Protein AF-A0A831TVW1-F1 (afdb_monomer)

Radius of gyration: 26.4 Å; Cα contacts (8 Å, |Δi|>4): 626; chains: 1; bounding box: 58×53×82 Å

pLDDT: mean 86.9, std 10.75, range [42.53, 97.38]

Nearest PDB structures (foldseek):
  5wuf-assembly1_A  TM=9.204E-01  e=1.428E-10  Colwellia psychrerythraea 34H
  5h36-assembly1_E  TM=9.237E-01  e=3.921E-10  Cereibacter sphaeroides 2.4.1
  5wue-assembly1_A  TM=9.080E-01  e=5.761E-10  Sulfolobus acidocaldarius
  5wtr-assembly1_B  TM=9.197E-01  e=1.827E-09  Saccharolobus solfataricus P2

Mean predicted aligned error: 14.08 Å

Secondary structure (DSSP, 8-state):
-TT-SEEEE--SS--TT-HHHHHHHHTT-EEEE-TT--HHHHHSSGGGS-HHHHHHHHHHHHHHHHH-SEEEEEETTTEEEEEE-TTPPPEEE-S---STT-EEESS--EEE-PPPTT--EEE---S--S-HHHHHHHHHHHHHHHHHHHHHHTTT--HHHHHHHHHHHHHHHHHHHHHHTT---HHHH-HHHHHHHHHHHHHHHHHHHTTPPPPHHHHHHHHHHHHHHHHHHHHHHHHHTT--HHHHHHHHHHHHHHHHHHHHHHTTS--GGGT-THHHHHHHHHHHHHHHHHTT-HHHHHHHHHHHHHHHHHHHHHTT--PPPPPPTT-PPPP-

Solvent-accessible surface area (backbone atoms only — not comparable to full-atom values): 17006 Å² total; per-residue (Å²): 102,55,89,37,71,66,45,79,41,78,30,86,60,87,59,87,85,34,72,62,47,55,53,9,25,76,62,39,11,18,34,36,38,22,59,64,63,48,76,60,49,77,77,47,66,58,67,74,55,63,38,82,80,47,28,64,57,12,46,53,47,8,52,52,50,35,73,31,55,62,49,78,50,74,48,97,72,60,22,42,34,36,31,29,23,69,94,35,67,31,44,48,21,34,44,57,55,87,48,70,41,30,59,24,32,48,60,40,74,37,53,50,63,69,60,48,84,92,42,70,46,77,39,78,44,75,86,73,71,97,44,74,60,69,56,33,50,49,53,20,14,25,24,28,1,34,51,18,22,54,54,25,55,77,66,70,49,52,75,66,52,20,39,52,32,0,31,48,16,27,43,36,6,54,40,54,44,22,55,74,69,78,39,80,31,57,60,79,75,33,69,63,54,43,48,32,11,46,50,21,10,52,52,34,51,58,49,51,73,71,74,52,79,80,56,66,67,59,51,52,49,25,51,44,52,19,26,14,34,29,3,29,51,21,10,50,53,24,45,78,69,73,40,56,69,65,39,9,24,52,31,0,27,45,19,31,42,34,7,54,38,54,36,22,52,78,59,77,40,84,36,58,66,82,78,42,52,37,54,46,49,13,14,25,52,6,2,42,44,21,56,76,32,36,90,79,33,62,63,58,7,46,54,47,4,28,49,45,11,36,48,44,37,49,48,28,67,75,68,68,58,72,74,91,72,83,80,64,92,85,72,72,84,82,80,130

Foldseek 3Di:
DLVAQEEEAAECDDPQPPPVLQNNLVSQHEYEYNHPDDPDNVVDDLQPDPLVVLQVVQVVVQVVLQPDQKDFDDDPLQDTKIFGQPPKGKDFARLDGDTGSHYHYPPDGHIDIDTDPPRIDGDDNCLDDDDVLVVLLLLLLLLQLLLQLLLCVVVVDDLVNLLVSQLLLSQQLQCVLQVVLVHDRPVVVDVVSSCSSNVSSVVNVVVVVVVDRDDPVSNLVSLLSSLLSQLLVQLVSCVVSVHALVSLLVRQLSSSQRSQCVSQVVSVHDGPVVWLVLSSVLSNQLSNQLRVCVVVGNVVSSVRSSCSSNVSSVCCVVVVDGDDDDDDPPDDDDDD

Structure (mmCIF, N/CA/C/O backbone):
data_AF-A0A831TVW1-F1
#
_entry.id   AF-A0A831TVW1-F1
#
loop_
_atom_site.group_PDB
_atom_site.id
_atom_site.type_symbol
_atom_site.label_atom_id
_atom_site.label_alt_id
_atom_site.label_comp_id
_atom_site.label_asym_id
_atom_site.label_entity_id
_atom_site.label_seq_id
_atom_site.pdbx_PDB_ins_code
_atom_site.Cartn_x
_atom_site.Cartn_y
_atom_site.Cartn_z
_atom_site.occupancy
_atom_site.B_iso_or_equiv
_atom_site.auth_seq_id
_atom_site.auth_comp_id
_atom_site.auth_asym_id
_atom_site.auth_atom_id
_atom_site.pdbx_PDB_model_num
ATOM 1 N N . MET A 1 1 ? -4.427 -12.485 -31.010 1.00 79.19 1 MET A N 1
ATOM 2 C CA . MET A 1 1 ? -3.044 -11.999 -31.212 1.00 79.19 1 MET A CA 1
ATOM 3 C C . MET A 1 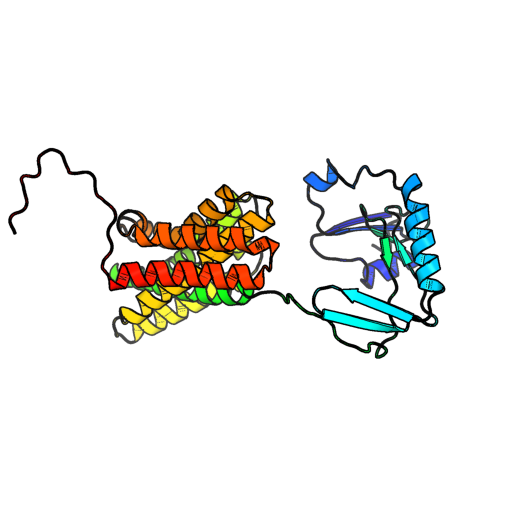1 ? -2.454 -12.525 -32.514 1.00 79.19 1 MET A C 1
ATOM 5 O O . MET A 1 1 ? -2.139 -11.706 -33.352 1.00 79.19 1 MET A O 1
ATOM 9 N N . ALA A 1 2 ? -2.370 -13.840 -32.750 1.00 80.50 2 ALA A N 1
ATOM 10 C CA . ALA A 1 2 ? -1.721 -14.377 -33.961 1.00 80.50 2 ALA A CA 1
ATOM 11 C C . ALA A 1 2 ? -2.398 -14.047 -35.311 1.00 80.50 2 ALA A C 1
ATOM 13 O O . ALA A 1 2 ? -1.784 -14.231 -36.348 1.00 80.50 2 ALA A O 1
ATOM 14 N N . ALA A 1 3 ? -3.639 -13.551 -35.302 1.00 87.44 3 ALA A N 1
ATOM 15 C CA . ALA A 1 3 ? -4.351 -13.102 -36.502 1.00 87.44 3 ALA A CA 1
ATOM 16 C C . ALA A 1 3 ? -4.175 -11.596 -36.801 1.00 87.44 3 ALA A C 1
ATOM 18 O O . ALA A 1 3 ? -4.881 -11.063 -37.648 1.00 87.44 3 ALA A O 1
ATOM 19 N N . SER A 1 4 ? -3.322 -10.886 -36.055 1.00 92.06 4 SER A N 1
ATOM 20 C CA . SER A 1 4 ? -3.171 -9.427 -36.137 1.00 92.06 4 SER A CA 1
ATOM 21 C C . SER A 1 4 ? -1.816 -9.043 -36.734 1.00 92.06 4 SER A C 1
ATOM 23 O O . SER A 1 4 ? -0.803 -9.595 -36.321 1.00 92.06 4 SER A O 1
ATOM 25 N N . ASP A 1 5 ? -1.775 -8.041 -37.616 1.00 93.31 5 ASP A N 1
ATOM 26 C CA . ASP A 1 5 ? -0.518 -7.529 -38.198 1.00 93.31 5 ASP A CA 1
ATOM 27 C C . ASP A 1 5 ? 0.271 -6.621 -37.238 1.00 93.31 5 ASP A C 1
ATOM 29 O O . ASP A 1 5 ? 1.501 -6.517 -37.303 1.00 93.31 5 ASP A O 1
ATOM 33 N N . VAL A 1 6 ? -0.451 -5.920 -36.358 1.00 95.62 6 VAL A N 1
ATOM 34 C CA . VAL A 1 6 ? 0.086 -5.021 -35.329 1.00 95.62 6 VAL A CA 1
ATOM 35 C C . VAL A 1 6 ? -0.718 -5.197 -34.052 1.00 95.62 6 VAL A C 1
ATOM 37 O O . VAL A 1 6 ? -1.947 -5.258 -34.073 1.00 95.62 6 VAL A O 1
ATOM 40 N N . ILE A 1 7 ? -0.015 -5.257 -32.929 1.00 95.44 7 ILE A N 1
ATOM 41 C CA . ILE A 1 7 ? -0.581 -5.395 -31.597 1.00 95.44 7 ILE A CA 1
ATOM 42 C C . ILE A 1 7 ? -0.009 -4.276 -30.734 1.00 95.44 7 ILE A C 1
ATOM 44 O O . ILE A 1 7 ? 1.194 -4.235 -30.482 1.00 95.44 7 ILE A O 1
ATOM 48 N N . LEU A 1 8 ? -0.887 -3.397 -30.260 1.00 93.56 8 LEU A N 1
ATOM 49 C CA . LEU A 1 8 ? -0.584 -2.405 -29.232 1.00 93.56 8 LEU A CA 1
ATOM 50 C C . LEU A 1 8 ? -1.153 -2.913 -27.907 1.00 93.56 8 LEU A C 1
ATOM 52 O O . LEU A 1 8 ? -2.335 -3.258 -27.846 1.00 93.56 8 LEU A O 1
ATOM 56 N N . ALA A 1 9 ? -0.330 -2.987 -26.862 1.00 92.25 9 ALA A N 1
ATOM 57 C CA . ALA A 1 9 ? -0.716 -3.582 -25.583 1.00 92.25 9 ALA A CA 1
ATOM 58 C C . ALA A 1 9 ? -0.624 -2.582 -24.415 1.00 92.25 9 ALA A C 1
ATOM 60 O O . ALA A 1 9 ? 0.315 -2.668 -23.619 1.00 92.25 9 ALA A O 1
ATOM 61 N N . PRO A 1 10 ? -1.586 -1.643 -24.289 1.00 89.12 10 PRO A N 1
ATOM 62 C CA . PRO A 1 10 ? -1.730 -0.788 -23.113 1.00 89.12 10 PRO A CA 1
ATOM 63 C C . PRO A 1 10 ? -2.343 -1.589 -21.963 1.00 89.12 10 PRO A C 1
ATOM 65 O O . PRO A 1 10 ? -3.557 -1.601 -21.758 1.00 89.12 10 PRO A O 1
ATOM 68 N N . THR A 1 11 ? -1.505 -2.332 -21.247 1.00 84.94 11 THR A N 1
ATOM 69 C CA . THR A 1 11 ? -1.934 -3.262 -20.197 1.00 84.94 11 THR A CA 1
ATOM 70 C C . THR A 1 11 ? -1.380 -2.869 -18.836 1.00 84.94 11 THR A C 1
ATOM 72 O O . THR A 1 11 ? -0.310 -2.282 -18.728 1.00 84.94 11 THR A O 1
ATOM 75 N N . SER A 1 12 ? -2.089 -3.220 -17.763 1.00 73.12 12 SER A N 1
ATOM 76 C CA . SER A 1 12 ? -1.597 -3.019 -16.392 1.00 73.12 12 SER A CA 1
ATOM 77 C C . SER A 1 12 ? -0.462 -3.982 -16.015 1.00 73.12 12 SER A C 1
ATOM 79 O O . SER A 1 12 ? 0.351 -3.655 -15.158 1.00 73.12 12 SER A O 1
ATOM 81 N N . GLY A 1 13 ? -0.391 -5.154 -16.656 1.00 72.62 13 GLY A N 1
ATOM 82 C CA . GLY A 1 13 ? 0.666 -6.154 -16.475 1.00 72.62 13 GLY A CA 1
ATOM 83 C C . GLY A 1 13 ? 1.459 -6.414 -17.757 1.00 72.62 13 GLY A C 1
ATOM 84 O O . GLY A 1 13 ? 0.970 -6.161 -18.860 1.00 72.62 13 GLY A O 1
ATOM 85 N N . ALA A 1 14 ? 2.681 -6.930 -17.616 1.00 80.00 14 ALA A N 1
ATOM 86 C CA . ALA A 1 14 ? 3.577 -7.176 -18.742 1.00 80.00 14 ALA A CA 1
ATOM 87 C C . ALA A 1 14 ? 3.148 -8.407 -19.558 1.00 80.00 14 ALA A C 1
ATOM 89 O O . ALA A 1 14 ? 3.031 -9.511 -19.030 1.00 80.00 14 ALA A O 1
ATOM 90 N N . LEU A 1 15 ? 2.973 -8.229 -20.871 1.00 87.00 15 LEU A N 1
ATOM 91 C CA . LEU A 1 15 ? 2.702 -9.323 -21.820 1.00 87.00 15 LEU A CA 1
ATOM 92 C C . LEU A 1 15 ? 3.921 -9.713 -22.673 1.00 87.00 15 LEU A C 1
ATOM 94 O O . LEU A 1 15 ? 3.849 -10.661 -23.457 1.00 87.00 15 LEU A O 1
ATOM 98 N N . TYR A 1 16 ? 5.037 -8.999 -22.511 1.00 84.75 16 TYR A N 1
ATOM 99 C CA . TYR A 1 16 ? 6.199 -8.999 -23.408 1.00 84.75 16 TYR A CA 1
ATOM 100 C C . TYR A 1 16 ? 6.838 -10.382 -23.645 1.00 84.75 16 TYR A C 1
ATOM 102 O O . TYR A 1 16 ? 7.329 -10.666 -24.739 1.00 84.75 16 TYR A O 1
ATOM 110 N N . HIS A 1 17 ? 6.790 -11.257 -22.636 1.00 87.12 17 HIS A N 1
ATOM 111 C CA . HIS A 1 17 ? 7.387 -12.599 -22.659 1.00 87.12 17 HIS A CA 1
ATOM 112 C C . HIS A 1 17 ? 6.351 -13.731 -22.682 1.00 87.12 17 HIS A C 1
ATOM 114 O O . HIS A 1 17 ? 6.669 -14.874 -22.370 1.00 87.12 17 HIS A O 1
ATOM 120 N N . THR A 1 18 ? 5.091 -13.431 -23.001 1.00 91.12 18 THR A N 1
ATOM 121 C CA . THR A 1 18 ? 4.038 -14.454 -23.001 1.00 91.12 18 THR A CA 1
ATOM 122 C C . THR A 1 18 ? 4.091 -15.333 -24.250 1.00 91.12 18 THR A C 1
ATOM 124 O O . THR A 1 18 ? 4.365 -14.866 -25.356 1.00 91.12 18 THR A O 1
ATOM 127 N N . GLU A 1 19 ? 3.688 -16.597 -24.102 1.00 92.94 19 GLU A N 1
ATOM 128 C CA . GLU A 1 19 ? 3.521 -17.539 -25.221 1.00 92.94 19 GLU A CA 1
ATOM 129 C C . GLU A 1 19 ? 2.530 -17.049 -26.290 1.00 92.94 19 GLU A C 1
ATOM 131 O O . GLU A 1 19 ? 2.592 -17.436 -27.458 1.00 92.94 19 GLU A O 1
ATOM 136 N N . ALA A 1 20 ? 1.581 -16.191 -25.913 1.00 92.81 20 ALA A N 1
ATOM 137 C CA . ALA A 1 20 ? 0.662 -15.571 -26.861 1.00 92.81 20 ALA A CA 1
ATOM 138 C C . ALA A 1 20 ? 1.378 -14.570 -27.783 1.00 92.81 20 ALA A C 1
ATOM 140 O O . ALA A 1 20 ? 1.123 -14.571 -28.990 1.00 92.81 20 ALA A O 1
ATOM 141 N N . VAL A 1 21 ? 2.290 -13.761 -27.232 1.00 92.69 21 VAL A N 1
ATOM 142 C CA . VAL A 1 21 ? 3.124 -12.834 -28.008 1.00 92.69 21 VAL A CA 1
ATOM 143 C C . VAL A 1 21 ? 4.117 -13.610 -28.862 1.00 92.69 21 VAL A C 1
ATOM 145 O O . VAL A 1 21 ? 4.183 -13.352 -30.058 1.00 92.69 21 VAL A O 1
ATOM 148 N N . HIS A 1 22 ? 4.808 -14.615 -28.312 1.00 92.75 22 HIS A N 1
ATOM 149 C CA . HIS A 1 22 ? 5.744 -15.442 -29.089 1.00 92.75 22 HIS A CA 1
ATOM 150 C C . HIS A 1 22 ? 5.084 -16.058 -30.332 1.00 92.75 22 HIS A C 1
ATOM 152 O O . HIS A 1 22 ? 5.602 -15.917 -31.440 1.00 92.75 22 HIS A O 1
ATOM 158 N N . ARG A 1 23 ? 3.894 -16.657 -30.179 1.00 95.06 23 ARG A N 1
ATOM 159 C CA . ARG A 1 23 ? 3.137 -17.210 -31.314 1.00 95.06 23 ARG A CA 1
ATOM 160 C C . ARG A 1 23 ? 2.696 -16.148 -32.317 1.00 95.06 23 ARG A C 1
ATOM 162 O O . ARG A 1 23 ? 2.673 -16.423 -33.511 1.00 95.06 23 ARG A O 1
ATOM 169 N N . ALA A 1 24 ? 2.341 -14.951 -31.855 1.00 94.31 24 ALA A N 1
ATOM 170 C CA . ALA A 1 24 ? 1.941 -13.871 -32.750 1.00 94.31 24 ALA A CA 1
ATOM 171 C C . ALA A 1 24 ? 3.122 -13.339 -33.571 1.00 94.31 24 ALA A C 1
ATOM 173 O O . ALA A 1 24 ? 2.990 -13.172 -34.779 1.00 94.31 24 ALA A O 1
ATOM 174 N N . LEU A 1 25 ? 4.283 -13.140 -32.941 1.00 94.19 25 LEU A N 1
ATOM 175 C CA . LEU A 1 25 ? 5.504 -12.714 -33.630 1.00 94.19 25 LEU A CA 1
ATOM 176 C C . LEU A 1 25 ? 5.963 -13.756 -34.657 1.00 94.19 25 LEU A C 1
ATOM 178 O O . LEU A 1 25 ? 6.318 -13.394 -35.774 1.00 94.19 25 LEU A O 1
ATOM 182 N N . ALA A 1 26 ? 5.884 -15.048 -34.318 1.00 94.38 26 ALA A N 1
ATOM 183 C CA . ALA A 1 26 ? 6.182 -16.138 -35.251 1.00 94.38 26 ALA A CA 1
ATOM 184 C C . ALA A 1 26 ? 5.229 -16.169 -36.462 1.00 94.38 26 ALA A C 1
ATOM 186 O O . ALA A 1 26 ? 5.622 -16.599 -37.542 1.00 94.38 26 ALA A O 1
ATOM 187 N N . ALA A 1 27 ? 3.996 -15.679 -36.298 1.00 95.12 27 ALA A N 1
ATOM 188 C CA . ALA A 1 27 ? 3.030 -15.492 -37.380 1.00 95.12 27 ALA A CA 1
ATOM 189 C C . ALA A 1 27 ? 3.227 -14.172 -38.160 1.00 95.12 27 ALA A C 1
ATOM 191 O O . ALA A 1 27 ? 2.431 -13.862 -39.042 1.00 95.12 27 ALA A O 1
ATOM 192 N N . GLY A 1 28 ? 4.270 -13.392 -37.851 1.00 95.06 28 GLY A N 1
ATOM 193 C CA . GLY A 1 28 ? 4.597 -12.136 -38.530 1.00 95.06 28 GLY A CA 1
ATOM 194 C C . GLY A 1 28 ? 3.982 -10.883 -37.902 1.00 95.06 28 GLY A C 1
ATOM 195 O O . GLY A 1 28 ? 4.200 -9.784 -38.415 1.00 95.06 28 GLY A O 1
ATOM 196 N N . ALA A 1 29 ? 3.264 -11.002 -36.781 1.00 96.69 29 ALA A N 1
ATOM 197 C CA . ALA A 1 29 ? 2.731 -9.839 -36.079 1.00 96.69 29 ALA A CA 1
ATOM 198 C C . ALA A 1 29 ? 3.857 -8.936 -35.556 1.00 96.69 29 ALA A C 1
ATOM 200 O O . ALA A 1 29 ? 4.957 -9.393 -35.239 1.00 96.69 29 ALA A O 1
ATOM 201 N N . ARG A 1 30 ? 3.551 -7.648 -35.402 1.00 96.56 30 ARG A N 1
ATOM 202 C CA . ARG A 1 30 ? 4.387 -6.672 -34.689 1.00 96.56 30 ARG A CA 1
ATOM 203 C C . ARG A 1 30 ? 3.785 -6.375 -33.331 1.00 96.56 30 ARG A C 1
ATOM 205 O O . ARG A 1 30 ? 2.581 -6.143 -33.247 1.00 96.56 30 ARG A O 1
ATOM 212 N N . PHE A 1 31 ? 4.596 -6.356 -32.281 1.00 96.12 31 PHE A N 1
ATOM 213 C CA . PHE A 1 31 ? 4.101 -6.174 -30.915 1.00 96.12 31 PHE A CA 1
ATOM 214 C C . PHE A 1 31 ? 4.755 -4.985 -30.213 1.00 96.12 31 PHE A C 1
ATOM 216 O O . PHE A 1 31 ? 5.962 -4.992 -29.986 1.00 96.12 31 PHE A O 1
ATOM 223 N N . LEU A 1 32 ? 3.951 -4.002 -29.810 1.00 94.31 32 LEU A N 1
ATOM 224 C CA . LEU A 1 32 ? 4.391 -2.872 -28.999 1.00 94.31 32 LEU A CA 1
ATOM 225 C C . LEU A 1 32 ? 3.777 -2.962 -27.599 1.00 94.31 32 LEU A C 1
ATOM 227 O O . LEU A 1 32 ? 2.566 -2.788 -27.421 1.00 94.31 32 LEU A O 1
ATOM 231 N N . ALA A 1 33 ? 4.617 -3.227 -26.601 1.00 92.81 33 ALA A N 1
ATOM 232 C CA . ALA A 1 33 ? 4.224 -3.147 -25.203 1.00 92.81 33 ALA A CA 1
ATOM 233 C C . ALA A 1 33 ? 4.050 -1.688 -24.775 1.00 92.81 33 ALA A C 1
ATOM 235 O O . ALA A 1 33 ? 4.876 -0.832 -25.086 1.00 92.81 33 ALA A O 1
ATOM 236 N N . MET A 1 34 ? 2.972 -1.437 -24.038 1.00 91.50 34 MET A N 1
ATOM 237 C CA . MET A 1 34 ? 2.641 -0.148 -23.432 1.00 91.50 34 MET A CA 1
ATOM 238 C C . MET A 1 34 ? 2.226 -0.401 -21.971 1.00 91.50 34 MET A C 1
ATOM 240 O O . MET A 1 34 ? 1.166 0.022 -21.507 1.00 91.50 34 MET A O 1
ATOM 244 N N . THR A 1 35 ? 3.030 -1.197 -21.259 1.00 84.06 35 THR A N 1
ATOM 245 C CA . THR A 1 35 ? 2.716 -1.654 -19.899 1.00 84.06 35 THR A CA 1
ATOM 246 C C . THR A 1 35 ? 2.702 -0.471 -18.934 1.00 84.06 35 THR A C 1
ATOM 248 O O . THR A 1 35 ? 3.640 0.316 -18.908 1.00 84.06 35 THR A O 1
ATOM 251 N N . GLY A 1 36 ? 1.648 -0.341 -18.129 1.00 80.38 36 GLY A N 1
ATOM 252 C CA . GLY A 1 36 ? 1.515 0.746 -17.157 1.00 80.38 36 GLY A CA 1
ATOM 253 C C . GLY A 1 36 ? 1.185 2.112 -17.769 1.00 80.38 36 GLY A C 1
ATOM 254 O O . GLY A 1 36 ? 1.255 3.118 -17.067 1.00 80.38 36 GLY A O 1
ATOM 255 N N . PHE A 1 37 ? 0.808 2.172 -19.052 1.00 82.25 37 PHE A N 1
ATOM 256 C CA . PHE A 1 37 ? 0.438 3.432 -19.695 1.00 82.25 37 PHE A CA 1
ATOM 257 C C . PHE A 1 37 ? -0.800 4.053 -19.055 1.00 82.25 37 PHE A C 1
ATOM 259 O O . PHE A 1 37 ? -1.869 3.443 -18.988 1.00 82.25 37 PHE A O 1
ATOM 266 N N . THR A 1 38 ? -0.664 5.311 -18.648 1.00 80.50 38 THR A N 1
ATOM 267 C CA . THR A 1 38 ? -1.776 6.167 -18.234 1.00 80.50 38 THR A CA 1
ATOM 268 C C . THR A 1 38 ? -2.183 7.094 -19.381 1.00 80.50 38 THR A C 1
ATOM 270 O O . THR A 1 38 ? -1.457 7.250 -20.366 1.00 80.50 38 THR A O 1
ATOM 273 N N . LYS A 1 39 ? -3.345 7.749 -19.254 1.00 82.25 39 LYS A N 1
ATOM 274 C CA . LYS A 1 39 ? -3.772 8.786 -20.212 1.00 82.25 39 LYS A CA 1
ATOM 275 C C . LYS A 1 39 ? -2.725 9.889 -20.355 1.00 82.25 39 LYS A C 1
ATOM 277 O O . LYS A 1 39 ? -2.494 10.360 -21.461 1.00 82.25 39 LYS A O 1
ATOM 282 N N . ASP A 1 40 ? -2.055 10.237 -19.262 1.00 78.62 40 ASP A N 1
ATOM 283 C CA . ASP A 1 40 ? -1.015 11.258 -19.254 1.00 78.62 40 ASP A CA 1
ATOM 284 C C . ASP A 1 40 ? 0.208 10.854 -20.074 1.00 78.62 40 ASP A C 1
ATOM 286 O O . ASP A 1 40 ? 0.687 11.653 -20.870 1.00 78.62 40 ASP A O 1
ATOM 290 N N . VAL A 1 41 ? 0.680 9.611 -19.949 1.00 79.31 41 VAL A N 1
ATOM 291 C CA . VAL A 1 41 ? 1.830 9.117 -20.730 1.00 79.31 41 VAL A CA 1
ATOM 292 C C . VAL A 1 41 ? 1.541 9.146 -22.234 1.00 79.31 41 VAL A C 1
ATOM 294 O O . VAL A 1 41 ? 2.455 9.338 -23.028 1.00 79.31 41 VAL A O 1
ATOM 297 N N . LEU A 1 42 ? 0.274 9.005 -22.640 1.00 84.38 42 LEU A N 1
ATOM 298 C CA . LEU A 1 42 ? -0.138 9.083 -24.046 1.00 84.38 42 LEU A CA 1
ATOM 299 C C . LEU A 1 42 ? -0.147 10.510 -24.611 1.00 84.38 42 LEU A C 1
ATOM 301 O O . LEU A 1 42 ? -0.056 10.669 -25.827 1.00 84.38 42 LEU A O 1
ATOM 305 N N . VAL A 1 43 ? -0.285 11.536 -23.766 1.00 88.31 43 VAL A N 1
ATOM 306 C CA . VAL A 1 43 ? -0.446 12.936 -24.208 1.00 88.31 43 VAL A CA 1
ATOM 307 C C . VAL A 1 43 ? 0.699 13.854 -23.790 1.00 88.31 43 VAL A C 1
ATOM 309 O O . VAL A 1 43 ? 0.750 14.999 -24.238 1.00 88.31 43 VAL A O 1
ATOM 312 N N . ARG A 1 44 ? 1.661 13.369 -22.994 1.00 82.25 44 ARG A N 1
ATOM 313 C CA . ARG A 1 44 ? 2.895 14.090 -22.647 1.00 82.25 44 ARG A CA 1
ATOM 314 C C . ARG A 1 44 ? 4.060 13.141 -22.335 1.00 82.25 44 ARG A C 1
ATOM 316 O O . ARG A 1 44 ? 3.860 12.008 -21.918 1.00 82.25 44 ARG A O 1
ATOM 323 N N . GLY A 1 45 ? 5.293 13.635 -22.472 1.00 82.00 45 GLY A N 1
ATOM 324 C CA . GLY A 1 45 ? 6.507 12.929 -22.044 1.00 82.00 45 GLY A CA 1
ATOM 325 C C . GLY A 1 45 ? 7.143 12.046 -23.121 1.00 82.00 45 GLY A C 1
ATOM 326 O O . GLY A 1 45 ? 7.172 12.411 -24.295 1.00 82.00 45 GLY A O 1
ATOM 327 N N . GLY A 1 46 ? 7.692 10.899 -22.708 1.00 84.19 46 GLY A N 1
ATOM 328 C CA . GLY A 1 46 ? 8.554 10.050 -23.542 1.00 84.19 46 GLY A CA 1
ATOM 329 C C . GLY A 1 46 ? 7.900 9.492 -24.809 1.00 84.19 46 GLY A C 1
ATOM 330 O O . GLY A 1 46 ? 8.609 9.162 -25.751 1.00 84.19 46 GLY A O 1
ATOM 331 N N . VAL A 1 47 ? 6.564 9.441 -24.886 1.00 88.75 47 VAL A N 1
ATOM 332 C CA . VAL A 1 47 ? 5.844 8.974 -26.087 1.00 88.75 47 VAL A CA 1
ATOM 333 C C . VAL A 1 47 ? 6.098 9.855 -27.322 1.00 88.75 47 VAL A C 1
ATOM 335 O O . VAL A 1 47 ? 5.920 9.396 -28.446 1.00 88.75 47 VAL A O 1
ATOM 338 N N . PHE A 1 48 ? 6.542 11.104 -27.126 1.00 90.94 48 PHE A N 1
ATOM 339 C CA . PHE A 1 48 ? 6.911 12.038 -28.200 1.00 90.94 48 PHE A CA 1
ATOM 340 C C . PHE A 1 48 ? 8.419 12.100 -28.464 1.00 90.94 48 PHE A C 1
ATOM 342 O O . PHE A 1 48 ? 8.877 12.999 -29.171 1.00 90.94 48 PHE A O 1
ATOM 349 N N . ALA A 1 49 ? 9.209 11.197 -27.879 1.00 90.25 49 ALA A N 1
ATOM 350 C CA . ALA A 1 49 ? 10.640 11.152 -28.136 1.00 90.25 49 ALA A CA 1
ATOM 351 C C . ALA A 1 49 ? 10.929 10.890 -29.625 1.00 90.25 49 ALA A C 1
ATOM 353 O O . ALA A 1 49 ? 10.180 10.203 -30.321 1.00 90.25 49 ALA A O 1
ATOM 354 N N . ASP A 1 50 ? 12.054 11.411 -30.115 1.00 94.56 50 ASP A N 1
ATOM 355 C CA . ASP A 1 50 ? 12.541 11.107 -31.462 1.00 94.56 50 ASP A CA 1
ATOM 356 C C . ASP A 1 50 ? 13.172 9.705 -31.480 1.00 94.56 50 ASP A C 1
ATOM 358 O O . ASP A 1 50 ? 14.391 9.528 -31.398 1.00 94.56 50 ASP A O 1
ATOM 362 N N . PHE A 1 51 ? 12.316 8.682 -31.524 1.00 94.69 51 PHE A N 1
ATOM 363 C CA . PHE A 1 51 ? 12.734 7.281 -31.540 1.00 94.69 51 PHE A CA 1
ATOM 364 C C . PHE A 1 51 ? 13.688 6.951 -32.697 1.00 94.69 51 PHE A C 1
ATOM 366 O O . PHE A 1 51 ? 14.679 6.267 -32.442 1.00 94.69 51 PHE A O 1
ATOM 373 N N . PRO A 1 52 ? 13.482 7.433 -33.941 1.00 95.19 52 PRO A N 1
ATOM 374 C CA . PRO A 1 52 ? 14.467 7.270 -35.009 1.00 95.19 52 PRO A CA 1
ATOM 375 C C . PRO A 1 52 ? 15.862 7.794 -34.652 1.00 95.19 52 PRO A C 1
ATOM 377 O O . PRO A 1 52 ? 16.845 7.091 -34.889 1.00 95.19 52 PRO A O 1
ATOM 380 N N . ALA A 1 53 ? 15.962 8.985 -34.055 1.00 96.44 53 ALA A N 1
ATOM 381 C CA . ALA A 1 53 ? 17.252 9.549 -33.653 1.00 96.44 53 ALA A CA 1
ATOM 382 C C . ALA A 1 53 ? 17.884 8.813 -32.455 1.00 96.44 53 ALA A C 1
ATOM 384 O O . ALA A 1 53 ? 19.111 8.779 -32.320 1.00 96.44 53 ALA A O 1
ATOM 385 N N . LEU A 1 54 ? 17.067 8.220 -31.579 1.00 95.38 54 LEU A N 1
ATOM 386 C CA . LEU A 1 54 ? 17.520 7.531 -30.366 1.00 95.38 54 LEU A CA 1
ATOM 387 C C . LEU A 1 54 ? 17.823 6.040 -30.573 1.00 95.38 54 LEU A C 1
ATOM 389 O O . LEU A 1 54 ? 18.690 5.501 -29.881 1.00 95.38 54 LEU A O 1
ATOM 393 N N . ALA A 1 55 ? 17.176 5.382 -31.537 1.00 95.06 55 ALA A N 1
ATOM 394 C CA . ALA A 1 55 ? 17.321 3.952 -31.810 1.00 95.06 55 ALA A CA 1
ATOM 395 C C . ALA A 1 55 ? 18.777 3.473 -31.979 1.00 95.06 55 ALA A C 1
ATOM 397 O O . ALA A 1 55 ? 19.105 2.424 -31.416 1.00 95.06 55 ALA A O 1
ATOM 398 N N . PRO A 1 56 ? 19.689 4.217 -32.646 1.00 97.06 56 PRO A N 1
ATOM 399 C CA . PRO A 1 56 ? 21.090 3.808 -32.751 1.00 97.06 56 PRO A CA 1
ATOM 400 C C . PRO A 1 56 ? 21.783 3.607 -31.396 1.00 97.06 56 PRO A C 1
ATOM 402 O O . PRO A 1 56 ? 22.715 2.812 -31.299 1.00 97.06 56 PRO A O 1
ATOM 405 N N . ARG A 1 57 ? 21.334 4.291 -30.332 1.00 96.06 57 ARG A N 1
ATOM 406 C CA . ARG A 1 57 ? 21.894 4.134 -28.978 1.00 96.06 57 ARG A CA 1
ATOM 407 C C . ARG A 1 57 ? 21.540 2.776 -28.378 1.00 96.06 57 ARG A C 1
ATOM 409 O O . ARG A 1 57 ? 22.429 2.099 -27.869 1.00 96.06 57 ARG A O 1
ATOM 416 N N . ALA A 1 58 ? 20.273 2.374 -28.474 1.00 95.50 58 ALA A N 1
ATOM 417 C CA . ALA A 1 58 ? 19.803 1.070 -28.007 1.00 95.50 58 ALA A CA 1
ATOM 418 C C . ALA A 1 58 ? 20.455 -0.075 -28.792 1.00 95.50 58 ALA A C 1
ATOM 420 O O . ALA A 1 58 ? 20.931 -1.037 -28.197 1.00 95.50 58 ALA A O 1
ATOM 421 N N . ILE A 1 59 ? 20.549 0.062 -30.119 1.00 95.69 59 ILE A N 1
ATOM 422 C CA . ILE A 1 59 ? 21.204 -0.931 -30.984 1.00 95.69 59 ILE A CA 1
ATOM 423 C C . ILE A 1 59 ? 22.675 -1.091 -30.593 1.00 95.69 59 ILE A C 1
ATOM 425 O O . ILE A 1 59 ? 23.117 -2.203 -30.314 1.00 95.69 59 ILE A O 1
ATOM 429 N N . ARG A 1 60 ? 23.411 0.019 -30.460 1.00 97.38 60 ARG A N 1
ATOM 430 C CA . ARG A 1 60 ? 24.817 -0.013 -30.039 1.00 97.38 60 ARG A CA 1
ATOM 431 C C . ARG A 1 60 ? 24.996 -0.640 -28.655 1.00 97.38 60 ARG A C 1
ATOM 433 O O . ARG A 1 60 ? 25.957 -1.370 -28.436 1.00 97.38 60 ARG A O 1
ATOM 440 N N . LEU A 1 61 ? 24.092 -0.366 -27.713 1.00 96.38 61 LEU A N 1
ATOM 441 C CA . LEU A 1 61 ? 24.145 -0.978 -26.385 1.00 96.38 61 LEU A CA 1
ATOM 442 C C . LEU A 1 61 ? 23.888 -2.491 -26.455 1.00 96.38 61 LEU A C 1
ATOM 444 O O . LEU A 1 61 ? 24.614 -3.251 -25.823 1.00 96.38 61 LEU A O 1
ATOM 448 N N . ALA A 1 62 ? 22.922 -2.940 -27.259 1.00 96.62 62 ALA A N 1
ATOM 449 C CA . ALA A 1 62 ? 22.660 -4.362 -27.481 1.00 96.62 62 ALA A CA 1
ATOM 450 C C . ALA A 1 62 ? 23.858 -5.085 -28.118 1.00 96.62 62 ALA A C 1
ATOM 452 O O . ALA A 1 62 ? 24.185 -6.201 -27.713 1.00 96.62 62 ALA A O 1
ATOM 453 N N . GLU A 1 63 ? 24.548 -4.453 -29.068 1.00 97.19 63 GLU A N 1
ATOM 454 C CA . GLU A 1 63 ? 25.781 -4.984 -29.664 1.00 97.19 63 GLU A CA 1
ATOM 455 C C . GLU A 1 63 ? 26.897 -5.125 -28.623 1.00 97.19 63 GLU A C 1
ATOM 457 O O . GLU A 1 63 ? 27.534 -6.177 -28.538 1.00 97.19 63 GLU A O 1
ATOM 462 N N . LEU A 1 64 ? 27.088 -4.106 -27.777 1.00 95.69 64 LEU A N 1
ATOM 463 C CA . LEU A 1 64 ? 28.049 -4.163 -26.674 1.00 95.69 64 LEU A CA 1
ATOM 464 C C . LEU A 1 64 ? 27.725 -5.314 -25.716 1.00 95.69 64 LEU A C 1
ATOM 466 O O . LEU A 1 64 ? 28.611 -6.115 -25.421 1.00 95.69 64 LEU A O 1
ATOM 470 N N . LEU A 1 65 ? 26.460 -5.445 -25.304 1.00 95.88 65 LEU A N 1
ATOM 471 C CA . LEU A 1 65 ? 25.992 -6.543 -24.453 1.00 95.88 65 LEU A CA 1
ATOM 472 C C . LEU A 1 65 ? 26.214 -7.913 -25.107 1.00 95.88 65 LEU A C 1
ATOM 474 O O . LEU A 1 65 ? 26.647 -8.840 -24.434 1.00 95.88 65 LEU A O 1
ATOM 478 N N . THR A 1 66 ? 25.969 -8.033 -26.414 1.00 96.94 66 THR A N 1
ATOM 479 C CA . THR A 1 66 ? 26.170 -9.280 -27.177 1.00 96.94 66 THR A CA 1
ATOM 480 C C . THR A 1 66 ? 27.646 -9.668 -27.264 1.00 96.94 66 THR A C 1
ATOM 482 O O . THR A 1 66 ? 27.986 -10.847 -27.245 1.00 96.94 66 THR A O 1
ATOM 485 N N . SER A 1 67 ? 28.538 -8.683 -27.381 1.00 96.12 67 SER A N 1
ATOM 486 C CA . SER A 1 67 ? 29.985 -8.923 -27.457 1.00 96.12 67 SER A CA 1
ATOM 487 C C . SER A 1 67 ? 30.633 -9.214 -26.098 1.00 96.12 67 SER A C 1
ATOM 489 O O . SER A 1 67 ? 31.756 -9.723 -26.041 1.00 96.12 67 SER A O 1
ATOM 491 N N . ALA A 1 68 ? 29.944 -8.886 -25.003 1.00 95.50 68 ALA A N 1
ATOM 492 C CA . ALA A 1 68 ? 30.446 -9.068 -23.653 1.00 95.50 68 ALA A CA 1
ATOM 493 C C . ALA A 1 68 ? 30.393 -10.544 -23.226 1.00 95.50 68 ALA A C 1
ATOM 495 O O . ALA A 1 68 ? 29.468 -11.282 -23.549 1.00 95.50 68 ALA A O 1
ATOM 496 N N . ARG A 1 69 ? 31.396 -10.974 -22.454 1.00 95.88 69 ARG A N 1
ATOM 497 C CA . ARG A 1 69 ? 31.420 -12.306 -21.817 1.00 95.88 69 ARG A CA 1
ATOM 498 C C . ARG A 1 69 ? 30.962 -12.276 -20.366 1.00 95.88 69 ARG A C 1
ATOM 500 O O . ARG A 1 69 ? 30.483 -13.274 -19.842 1.00 95.88 69 ARG A O 1
ATOM 507 N N . GLU A 1 70 ? 31.109 -11.129 -19.721 1.00 95.50 70 GLU A N 1
ATOM 508 C CA . GLU A 1 70 ? 30.776 -10.914 -18.321 1.00 95.50 70 GLU A CA 1
ATOM 509 C C . GLU A 1 70 ? 30.201 -9.507 -18.162 1.00 95.50 70 GLU A C 1
ATOM 511 O O . GLU A 1 70 ? 30.664 -8.569 -18.816 1.00 95.50 70 GLU A O 1
ATOM 516 N N . ALA A 1 71 ? 29.205 -9.368 -17.291 1.00 94.81 71 ALA A N 1
ATOM 517 C CA . ALA A 1 71 ? 28.769 -8.085 -16.765 1.00 94.81 71 ALA A CA 1
ATOM 518 C C . ALA A 1 71 ? 29.085 -8.023 -15.271 1.00 94.81 71 ALA A C 1
ATOM 520 O O . ALA A 1 71 ? 28.773 -8.947 -14.521 1.00 94.81 71 ALA A O 1
ATOM 521 N N . HIS A 1 72 ? 29.689 -6.913 -14.856 1.00 95.94 72 HIS A N 1
ATOM 522 C CA . HIS A 1 72 ? 29.998 -6.609 -13.465 1.00 95.94 72 HIS A CA 1
ATOM 523 C C . HIS A 1 72 ? 29.193 -5.380 -13.047 1.00 95.94 72 HIS A C 1
ATOM 525 O O . HIS A 1 72 ? 29.371 -4.294 -13.598 1.00 95.94 72 HIS A O 1
ATOM 531 N N . VAL A 1 73 ? 28.266 -5.569 -12.114 1.00 93.25 73 VAL A N 1
ATOM 532 C CA . VAL A 1 73 ? 27.348 -4.544 -11.621 1.00 93.25 73 VAL A CA 1
ATOM 533 C C . VAL A 1 73 ? 27.773 -4.165 -10.211 1.00 93.25 73 VAL A C 1
ATOM 535 O O . VAL A 1 73 ? 27.687 -4.982 -9.298 1.00 93.25 73 VAL A O 1
ATOM 538 N N . VAL A 1 74 ? 28.208 -2.917 -10.038 1.00 94.19 74 VAL A N 1
ATOM 539 C CA . VAL A 1 74 ? 28.574 -2.354 -8.735 1.00 94.19 74 VAL A CA 1
ATOM 540 C C . VAL A 1 74 ? 27.663 -1.173 -8.425 1.00 94.19 74 VAL A C 1
ATOM 542 O O . VAL A 1 74 ? 27.452 -0.318 -9.286 1.00 94.19 74 VAL A O 1
ATOM 545 N N . ALA A 1 75 ? 27.134 -1.105 -7.203 1.00 86.38 75 ALA A N 1
ATOM 546 C CA . ALA A 1 75 ? 26.324 0.021 -6.745 1.00 86.38 75 ALA A CA 1
ATOM 547 C C . ALA A 1 75 ? 26.719 0.464 -5.324 1.00 86.38 75 ALA A C 1
ATOM 549 O O . ALA A 1 75 ? 27.127 -0.373 -4.516 1.00 86.38 75 ALA A O 1
ATOM 550 N N . PRO A 1 76 ? 26.539 1.755 -4.969 1.00 81.31 76 PRO A N 1
ATOM 551 C CA . PRO A 1 76 ? 26.874 2.282 -3.641 1.00 81.31 76 PRO A CA 1
ATOM 552 C C . PRO A 1 76 ? 26.219 1.543 -2.460 1.00 81.31 76 PRO A C 1
ATOM 554 O O . PRO A 1 76 ? 26.773 1.543 -1.367 1.00 81.31 76 PRO A O 1
ATOM 557 N N . GLY A 1 77 ? 25.076 0.880 -2.678 1.00 77.12 77 GLY A N 1
ATOM 558 C CA . GLY A 1 77 ? 24.361 0.072 -1.679 1.00 77.12 77 GLY A CA 1
ATOM 559 C C . GLY A 1 77 ? 25.005 -1.281 -1.339 1.00 77.12 77 GLY A C 1
ATOM 560 O O . GLY A 1 77 ? 24.358 -2.121 -0.720 1.00 77.12 77 GLY A O 1
ATOM 561 N N . GLY A 1 78 ? 26.252 -1.522 -1.756 1.00 86.19 78 GLY A N 1
ATOM 562 C CA . GLY A 1 78 ? 26.976 -2.770 -1.494 1.00 86.19 78 GLY A CA 1
ATOM 563 C C . GLY A 1 78 ? 26.708 -3.885 -2.507 1.00 86.19 78 GLY A C 1
ATOM 564 O O . GLY A 1 78 ? 27.151 -5.011 -2.297 1.00 86.19 78 GLY A O 1
ATOM 565 N N . THR A 1 79 ? 26.007 -3.586 -3.606 1.00 91.62 79 THR A N 1
ATOM 566 C CA . THR A 1 79 ? 25.926 -4.499 -4.751 1.00 91.62 79 THR A CA 1
ATOM 567 C C . THR A 1 79 ? 27.289 -4.577 -5.422 1.00 91.62 79 THR A C 1
ATOM 569 O O . THR A 1 79 ? 27.838 -3.554 -5.821 1.00 91.62 79 THR A O 1
ATOM 572 N N . ASP A 1 80 ? 27.791 -5.792 -5.566 1.00 96.00 80 ASP A N 1
ATOM 573 C CA . ASP A 1 80 ? 28.959 -6.187 -6.339 1.00 96.00 80 ASP A CA 1
ATOM 574 C C . ASP A 1 80 ? 28.644 -7.572 -6.923 1.00 96.00 80 ASP A C 1
ATOM 576 O O . ASP A 1 80 ? 28.828 -8.598 -6.267 1.00 96.00 80 ASP A O 1
ATOM 580 N N . LEU A 1 81 ? 28.057 -7.586 -8.119 1.00 95.75 81 LEU A N 1
ATOM 581 C CA . LEU A 1 81 ? 27.540 -8.784 -8.776 1.00 95.75 81 LEU A CA 1
ATOM 582 C C . LEU A 1 81 ? 28.228 -8.989 -10.123 1.00 95.75 81 LEU A C 1
ATOM 584 O O . LEU A 1 81 ? 28.198 -8.108 -10.982 1.00 95.75 81 LEU A O 1
ATOM 588 N N . ARG A 1 82 ? 28.764 -10.184 -10.350 1.00 97.12 82 ARG A N 1
ATOM 589 C CA . ARG A 1 82 ? 29.271 -10.641 -11.645 1.00 97.12 82 ARG A CA 1
ATOM 590 C C . ARG A 1 82 ? 28.346 -11.696 -12.226 1.00 97.12 82 ARG A C 1
ATOM 592 O O . ARG A 1 82 ? 27.892 -12.590 -11.519 1.00 97.12 82 ARG A O 1
ATOM 599 N N . VAL A 1 83 ? 28.066 -11.590 -13.519 1.00 96.62 83 VAL A N 1
ATOM 600 C CA . VAL A 1 83 ? 27.260 -12.560 -14.271 1.00 96.62 83 VAL A CA 1
ATOM 601 C C . VAL A 1 83 ? 27.893 -12.830 -15.627 1.00 96.62 83 VAL A C 1
ATOM 603 O O . VAL A 1 83 ? 28.467 -11.931 -16.243 1.00 96.62 83 VAL A O 1
ATOM 606 N N . ARG A 1 84 ? 27.757 -14.057 -16.130 1.00 97.38 84 ARG A N 1
ATOM 607 C CA . ARG A 1 84 ? 28.268 -14.444 -17.450 1.00 97.38 84 ARG A CA 1
ATOM 608 C C . ARG A 1 84 ? 27.227 -14.191 -18.535 1.00 97.38 84 ARG A C 1
ATOM 610 O O . ARG A 1 84 ? 26.037 -14.430 -18.335 1.00 97.38 84 ARG A O 1
ATOM 617 N N . LEU A 1 85 ? 27.690 -13.732 -19.691 1.00 96.38 85 LEU A N 1
ATOM 618 C CA . LEU A 1 85 ? 26.874 -13.367 -20.855 1.00 96.38 85 LEU A CA 1
ATOM 619 C C . LEU A 1 85 ? 27.219 -14.196 -22.104 1.00 96.38 85 LEU A C 1
ATOM 621 O O . LEU A 1 85 ? 26.681 -13.947 -23.181 1.00 96.38 85 LEU A O 1
ATOM 625 N N . ASP A 1 86 ? 28.115 -15.179 -21.986 1.00 93.62 86 ASP A N 1
ATOM 626 C CA . ASP A 1 86 ? 28.636 -15.912 -23.139 1.00 93.62 86 ASP A CA 1
ATOM 627 C C . ASP A 1 86 ? 27.524 -16.544 -23.985 1.00 93.62 86 ASP A C 1
ATOM 629 O O . ASP A 1 86 ? 26.633 -17.230 -23.483 1.00 93.62 86 ASP A O 1
ATOM 633 N N . GLY A 1 87 ? 27.598 -16.320 -25.298 1.00 92.12 87 GLY A N 1
ATOM 634 C CA . GLY A 1 87 ? 26.659 -16.896 -26.262 1.00 92.12 87 GLY A CA 1
ATOM 635 C C . GLY A 1 87 ? 25.237 -16.328 -26.189 1.00 92.12 87 GLY A C 1
ATOM 636 O O . GLY A 1 87 ? 24.355 -16.836 -26.883 1.00 92.12 87 GLY A O 1
ATOM 637 N N . ARG A 1 88 ? 24.990 -15.291 -25.380 1.00 94.00 88 ARG A N 1
ATOM 638 C CA . ARG A 1 88 ? 23.696 -14.605 -25.306 1.00 94.00 88 ARG A CA 1
ATOM 639 C C . ARG A 1 88 ? 23.647 -13.455 -26.308 1.00 94.00 88 ARG A C 1
ATOM 641 O O . ARG A 1 88 ? 24.657 -12.841 -26.632 1.00 94.00 88 ARG A O 1
ATOM 648 N N . GLN A 1 89 ? 22.448 -13.168 -26.804 1.00 94.69 89 GLN A N 1
ATOM 649 C CA . GLN A 1 89 ? 22.209 -12.024 -27.677 1.00 94.69 89 GLN A CA 1
ATOM 650 C C . GLN A 1 89 ? 21.538 -10.907 -26.891 1.00 94.69 89 GLN A C 1
ATOM 652 O O . GLN A 1 89 ? 20.504 -11.120 -26.253 1.00 94.69 89 GLN A O 1
ATOM 657 N N . GLY A 1 90 ? 22.138 -9.722 -26.947 1.00 94.19 90 GLY A N 1
ATOM 658 C CA . GLY A 1 90 ? 21.517 -8.491 -26.491 1.00 94.19 90 GLY A CA 1
ATOM 659 C C . GLY A 1 90 ? 20.345 -8.134 -27.398 1.00 94.19 90 GLY A C 1
ATOM 660 O O . GLY A 1 90 ? 20.426 -8.238 -28.621 1.00 94.19 90 GLY A O 1
ATOM 661 N N . ILE A 1 91 ? 19.243 -7.718 -26.789 1.00 92.62 91 ILE A N 1
ATOM 662 C CA . ILE A 1 91 ? 18.008 -7.358 -27.473 1.00 92.62 91 ILE A CA 1
ATOM 663 C C . ILE A 1 91 ? 17.833 -5.845 -27.338 1.00 92.62 91 ILE A C 1
ATOM 665 O O . ILE A 1 91 ? 17.697 -5.355 -26.214 1.00 92.62 91 ILE A O 1
ATOM 669 N N . PRO A 1 92 ? 17.839 -5.091 -28.450 1.00 94.94 92 PRO A N 1
ATOM 670 C CA . PRO A 1 92 ? 17.549 -3.669 -28.413 1.00 94.94 92 PRO A CA 1
ATOM 671 C C . PRO A 1 92 ? 16.039 -3.425 -28.342 1.00 94.94 92 PRO A C 1
ATOM 673 O O . PRO A 1 92 ? 15.250 -4.089 -29.018 1.00 94.94 92 PRO A O 1
ATOM 676 N N . VAL A 1 93 ? 15.648 -2.410 -27.581 1.00 94.06 93 VAL A N 1
ATOM 677 C CA . VAL A 1 93 ? 14.302 -1.838 -27.560 1.00 94.06 93 VAL A CA 1
ATOM 678 C C . VAL A 1 93 ? 14.413 -0.404 -28.051 1.00 94.06 93 VAL A C 1
ATOM 680 O O . VAL A 1 93 ? 15.087 0.431 -27.455 1.00 94.06 93 VAL A O 1
ATOM 683 N N . THR A 1 94 ? 13.794 -0.130 -29.194 1.00 94.12 94 THR A N 1
ATOM 684 C CA . THR A 1 94 ? 13.967 1.134 -29.925 1.00 94.12 94 THR A CA 1
ATOM 685 C C . THR A 1 94 ? 12.724 2.022 -29.891 1.00 94.12 94 THR A C 1
ATOM 687 O O . THR A 1 94 ? 12.666 3.010 -30.621 1.00 94.12 94 THR A O 1
ATOM 690 N N . GLY A 1 95 ? 11.696 1.648 -29.126 1.00 90.94 95 GLY A N 1
ATOM 691 C CA . GLY A 1 95 ? 10.381 2.293 -29.171 1.00 90.94 95 GLY A CA 1
ATOM 692 C C . GLY A 1 95 ? 9.597 2.067 -30.464 1.00 90.94 95 GLY A C 1
ATOM 693 O O . GLY A 1 95 ? 8.486 2.573 -30.608 1.00 90.94 95 GLY A O 1
ATOM 694 N N . MET A 1 96 ? 10.143 1.307 -31.419 1.00 92.88 96 MET A N 1
ATOM 695 C CA . MET A 1 96 ? 9.565 1.121 -32.748 1.00 92.88 96 MET A CA 1
ATOM 696 C C . MET A 1 96 ? 9.495 -0.357 -33.124 1.00 92.88 96 MET A C 1
ATOM 698 O O . MET A 1 96 ? 10.459 -1.097 -32.963 1.00 92.88 96 MET A O 1
ATOM 702 N N . VAL A 1 97 ? 8.368 -0.759 -33.715 1.00 93.31 97 VAL A N 1
ATOM 703 C CA . VAL A 1 97 ? 8.171 -2.089 -34.308 1.00 93.31 97 VAL A CA 1
ATOM 704 C C . VAL A 1 97 ? 7.685 -1.937 -35.741 1.00 93.31 97 VAL A C 1
ATOM 706 O O . VAL A 1 97 ? 6.500 -1.751 -36.010 1.00 93.31 97 VAL A O 1
ATOM 709 N N . ARG A 1 98 ? 8.627 -1.917 -36.684 1.00 90.62 98 ARG A N 1
ATOM 710 C CA . ARG A 1 98 ? 8.351 -1.619 -38.097 1.00 90.62 98 ARG A CA 1
ATOM 711 C C . ARG A 1 98 ? 8.239 -2.884 -38.935 1.00 90.62 98 ARG A C 1
ATOM 713 O O . ARG A 1 98 ? 7.367 -2.943 -39.802 1.00 90.62 98 ARG A O 1
ATOM 720 N N . GLU A 1 99 ? 9.053 -3.892 -38.641 1.00 93.75 99 GLU A N 1
ATOM 721 C CA . GLU A 1 99 ? 9.187 -5.108 -39.448 1.00 93.75 99 GLU A CA 1
ATOM 722 C C . GLU A 1 99 ? 8.425 -6.294 -38.833 1.00 93.75 99 GLU A C 1
ATOM 724 O O . GLU A 1 99 ? 8.324 -6.377 -37.607 1.00 93.75 99 GLU A O 1
ATOM 729 N N . PRO A 1 100 ? 7.883 -7.220 -39.647 1.00 94.31 100 PRO A N 1
ATOM 730 C CA . PRO A 1 100 ? 7.208 -8.424 -39.158 1.00 94.31 100 PRO A CA 1
ATOM 731 C C . PRO A 1 100 ? 8.045 -9.214 -38.145 1.00 94.31 100 PRO A C 1
ATOM 733 O O . PRO A 1 100 ? 9.248 -9.389 -38.326 1.00 94.31 100 PRO A O 1
ATOM 736 N N . GLY A 1 101 ? 7.410 -9.691 -37.073 1.00 91.88 101 GLY A N 1
ATOM 737 C CA . GLY A 1 101 ? 8.080 -10.444 -36.008 1.00 91.88 101 GLY A CA 1
ATOM 738 C C . GLY A 1 101 ? 8.858 -9.588 -35.003 1.00 91.88 101 GLY A C 1
ATOM 739 O O . GLY A 1 101 ? 9.341 -10.121 -34.001 1.00 91.88 101 GLY A O 1
ATOM 740 N N . GLN A 1 102 ? 8.946 -8.266 -35.202 1.00 93.00 102 GLN A N 1
ATOM 741 C CA . GLN A 1 102 ? 9.538 -7.372 -34.210 1.00 93.00 102 GLN A CA 1
ATOM 742 C C . GLN A 1 102 ? 8.637 -7.204 -32.986 1.00 93.00 102 GLN A C 1
ATOM 744 O O . GLN A 1 102 ? 7.414 -7.044 -33.076 1.00 93.00 102 GLN A O 1
ATOM 749 N N . ARG A 1 103 ? 9.290 -7.143 -31.827 1.00 93.12 103 ARG A N 1
ATOM 750 C CA . ARG A 1 103 ? 8.702 -6.679 -30.574 1.00 93.12 103 ARG A CA 1
ATOM 751 C C . ARG A 1 103 ? 9.493 -5.509 -30.018 1.00 93.12 103 ARG A C 1
ATOM 753 O O . ARG A 1 103 ? 10.698 -5.423 -30.228 1.00 93.12 103 ARG A O 1
ATOM 760 N N . GLY A 1 104 ? 8.809 -4.654 -29.281 1.00 92.38 104 GLY A N 1
ATOM 761 C CA . GLY A 1 104 ? 9.407 -3.534 -28.578 1.00 92.38 104 GLY A CA 1
ATOM 762 C C . GLY A 1 104 ? 8.466 -3.016 -27.505 1.00 92.38 104 GLY A C 1
ATOM 763 O O . GLY A 1 104 ? 7.349 -3.514 -27.340 1.00 92.38 104 GLY A O 1
ATOM 764 N N . ALA A 1 105 ? 8.925 -2.014 -26.778 1.00 91.31 105 ALA A N 1
ATOM 765 C CA . ALA A 1 105 ? 8.142 -1.284 -25.804 1.00 91.31 105 ALA A CA 1
ATOM 766 C C . ALA A 1 105 ? 8.285 0.206 -26.104 1.00 91.31 105 ALA A C 1
ATOM 768 O O . ALA A 1 105 ? 9.352 0.657 -26.507 1.00 91.31 105 ALA A O 1
ATOM 769 N N . CYS A 1 106 ? 7.194 0.946 -25.971 1.00 87.81 106 CYS A N 1
ATOM 770 C CA . CYS A 1 106 ? 7.186 2.405 -25.992 1.00 87.81 106 CYS A CA 1
ATOM 771 C C . CYS A 1 106 ? 6.914 2.858 -24.552 1.00 87.81 106 CYS A C 1
ATOM 773 O O . CYS A 1 106 ? 6.125 2.176 -23.901 1.00 87.81 106 CYS A O 1
ATOM 775 N N . PRO A 1 107 ? 7.508 3.959 -24.049 1.00 88.94 107 PRO A N 1
ATOM 776 C CA . PRO A 1 107 ? 8.418 4.895 -24.719 1.00 88.94 107 PRO A CA 1
ATOM 777 C C . PRO A 1 107 ? 9.904 4.510 -24.605 1.00 88.94 107 PRO A C 1
ATOM 779 O O . PRO A 1 107 ? 10.779 5.375 -24.633 1.00 88.94 107 PRO A O 1
ATOM 782 N N . ASP A 1 108 ? 10.195 3.223 -24.459 1.00 89.25 108 ASP A N 1
ATOM 783 C CA . ASP A 1 108 ? 11.503 2.774 -24.000 1.00 89.25 108 ASP A CA 1
ATOM 784 C C . ASP A 1 108 ? 12.570 2.823 -25.108 1.00 89.25 108 ASP A C 1
ATOM 786 O O . ASP A 1 108 ? 12.364 2.391 -26.247 1.00 89.25 108 ASP A O 1
ATOM 790 N N . ILE A 1 109 ? 13.744 3.344 -24.745 1.00 92.62 109 ILE A N 1
ATOM 791 C CA . ILE A 1 109 ? 14.997 3.237 -25.498 1.00 92.62 109 ILE A CA 1
ATOM 792 C C . ILE A 1 109 ? 15.997 2.554 -24.573 1.00 92.62 109 ILE A C 1
ATOM 794 O O . ILE A 1 109 ? 16.615 3.193 -23.721 1.00 92.62 109 ILE A O 1
ATOM 798 N N . GLU A 1 110 ? 16.147 1.248 -24.729 1.00 93.31 110 GLU A N 1
ATOM 799 C CA . GLU A 1 110 ? 16.972 0.427 -23.846 1.00 93.31 110 GLU A CA 1
ATOM 800 C C . GLU A 1 110 ? 17.547 -0.777 -24.592 1.00 93.31 110 GLU A C 1
ATOM 802 O O . GLU A 1 110 ? 17.243 -1.030 -25.757 1.00 93.31 110 GLU A O 1
ATOM 807 N N . ALA A 1 111 ? 18.414 -1.526 -23.926 1.00 94.44 111 ALA A N 1
ATOM 808 C CA . ALA A 1 111 ? 18.837 -2.832 -24.389 1.00 94.44 111 ALA A CA 1
ATOM 809 C C . ALA A 1 111 ? 19.011 -3.742 -23.183 1.00 94.44 111 ALA A C 1
ATOM 811 O O . ALA A 1 111 ? 19.487 -3.307 -22.134 1.00 94.44 111 ALA A O 1
ATOM 812 N N . PHE A 1 112 ? 18.655 -5.007 -23.350 1.00 92.19 112 PHE A N 1
ATOM 813 C CA . PHE A 1 112 ? 18.769 -5.994 -22.290 1.00 92.19 112 PHE A CA 1
ATOM 814 C C . PHE A 1 112 ? 19.373 -7.287 -22.819 1.00 92.19 112 PHE A C 1
ATOM 816 O O . PHE A 1 112 ? 19.274 -7.618 -23.999 1.00 92.19 112 PHE A O 1
ATOM 823 N N . ILE A 1 113 ? 19.999 -8.039 -21.926 1.00 94.44 113 ILE A N 1
ATOM 824 C CA . ILE A 1 113 ? 20.528 -9.370 -22.194 1.00 94.44 113 ILE A CA 1
ATOM 825 C C . ILE A 1 113 ? 20.255 -10.228 -20.964 1.00 94.44 113 ILE A C 1
ATOM 827 O O . ILE A 1 113 ? 20.410 -9.767 -19.834 1.00 94.44 113 ILE A O 1
ATOM 831 N N . ALA A 1 114 ? 19.806 -11.461 -21.174 1.00 92.94 114 ALA A N 1
ATOM 832 C CA . ALA A 1 114 ? 19.646 -12.401 -20.075 1.00 92.94 114 ALA A CA 1
ATOM 833 C C . ALA A 1 114 ? 21.015 -13.021 -19.747 1.00 92.94 114 ALA A C 1
ATOM 835 O O . ALA A 1 114 ? 21.659 -13.527 -20.671 1.00 92.94 114 ALA A O 1
ATOM 836 N N . PRO A 1 115 ? 21.468 -13.005 -18.481 1.00 93.62 115 PRO A N 1
ATOM 837 C CA . PRO A 1 115 ? 22.688 -13.700 -18.097 1.00 93.62 115 PRO A CA 1
ATOM 838 C C . PRO A 1 115 ? 22.519 -15.219 -18.188 1.00 93.62 115 PRO A C 1
ATOM 840 O O . PRO A 1 115 ? 21.402 -15.740 -18.216 1.00 93.62 115 PRO A O 1
ATOM 843 N N . LEU A 1 116 ? 23.639 -15.943 -18.218 1.00 93.75 116 LEU A N 1
ATOM 844 C CA . LEU A 1 116 ? 23.634 -17.397 -18.097 1.00 93.75 116 LEU A CA 1
ATOM 845 C C . LEU A 1 116 ? 23.106 -17.804 -16.721 1.00 93.75 116 LEU A C 1
ATOM 847 O O . LEU A 1 116 ? 23.509 -17.260 -15.687 1.00 93.75 116 LEU A O 1
ATOM 851 N N . GLU A 1 117 ? 22.212 -18.786 -16.716 1.00 92.38 117 GLU A N 1
ATOM 852 C CA . GLU A 1 117 ? 21.653 -19.363 -15.507 1.00 92.38 117 GLU A CA 1
ATOM 853 C C . GLU A 1 117 ? 22.802 -19.877 -14.630 1.00 92.38 117 GLU A C 1
ATOM 855 O O . GLU A 1 117 ? 23.793 -20.400 -15.136 1.00 92.38 117 GLU A O 1
ATOM 860 N N . THR A 1 118 ? 22.688 -19.721 -13.310 1.00 89.81 118 THR A N 1
ATOM 861 C CA . THR A 1 118 ? 23.694 -20.155 -12.313 1.00 89.81 118 THR A CA 1
ATOM 862 C C . THR A 1 118 ? 25.056 -19.448 -12.354 1.00 89.81 118 THR A C 1
ATOM 864 O O . THR A 1 118 ? 25.899 -19.739 -11.516 1.00 89.81 118 THR A O 1
ATOM 867 N N . SER A 1 119 ? 25.268 -18.482 -13.254 1.00 94.50 119 SER A N 1
ATOM 868 C CA . SER A 1 119 ? 26.557 -17.778 -13.386 1.00 94.50 119 SER A CA 1
ATOM 869 C C . SER A 1 119 ? 26.748 -16.578 -12.453 1.00 94.50 119 SER A C 1
ATOM 871 O O . SER A 1 119 ? 27.764 -15.893 -12.533 1.00 94.50 119 SER A O 1
ATOM 873 N N . ALA A 1 120 ? 25.747 -16.280 -11.628 1.00 93.75 120 ALA A N 1
ATOM 874 C CA . ALA A 1 120 ? 25.749 -15.123 -10.751 1.00 93.75 120 ALA A CA 1
ATOM 875 C C . ALA A 1 120 ? 26.654 -15.358 -9.534 1.00 93.75 120 ALA A C 1
ATOM 877 O O . ALA A 1 120 ? 26.367 -16.220 -8.705 1.00 93.75 120 ALA A O 1
ATOM 878 N N . GLU A 1 121 ? 27.703 -14.550 -9.408 1.00 95.38 121 GLU A N 1
ATOM 879 C CA . GLU A 1 121 ? 28.642 -14.565 -8.286 1.00 95.38 121 GLU A CA 1
ATOM 880 C C . GLU A 1 121 ? 28.749 -13.168 -7.671 1.00 95.38 121 GLU A C 1
ATOM 882 O O . GLU A 1 121 ? 28.846 -12.170 -8.383 1.00 95.38 121 GLU A O 1
ATOM 887 N N . GLY A 1 122 ? 28.753 -13.087 -6.340 1.00 93.38 122 GLY A N 1
ATOM 888 C CA . GLY A 1 122 ? 28.911 -11.831 -5.609 1.00 93.38 122 GLY A CA 1
ATOM 889 C C . GLY A 1 122 ? 27.736 -11.506 -4.692 1.00 93.38 122 GLY A C 1
ATOM 890 O O . GLY A 1 122 ? 26.997 -12.389 -4.254 1.00 93.38 122 GLY A O 1
ATOM 891 N N . VAL A 1 123 ? 27.599 -10.226 -4.364 1.00 92.00 123 VAL A N 1
ATOM 892 C CA . VAL A 1 123 ? 26.618 -9.700 -3.415 1.00 92.00 123 VAL A CA 1
ATOM 893 C C . VAL A 1 123 ? 25.665 -8.776 -4.154 1.00 92.00 123 VAL A C 1
ATOM 895 O O . VAL A 1 123 ? 26.081 -7.854 -4.844 1.00 92.00 123 VAL A O 1
ATOM 898 N N . ILE A 1 124 ? 24.365 -8.989 -3.984 1.00 88.19 124 ILE A N 1
ATOM 899 C CA . ILE A 1 124 ? 23.362 -8.003 -4.379 1.00 88.19 124 ILE A CA 1
ATOM 900 C C . ILE A 1 124 ? 22.941 -7.275 -3.111 1.00 88.19 124 ILE A C 1
ATOM 902 O O . ILE A 1 124 ? 22.363 -7.878 -2.206 1.00 88.19 124 ILE A O 1
ATOM 906 N N . GLY A 1 125 ? 23.250 -5.982 -3.046 1.00 79.38 125 GLY A N 1
ATOM 907 C CA . GLY A 1 125 ? 22.713 -5.082 -2.042 1.00 79.38 125 GLY A CA 1
ATOM 908 C C . GLY A 1 125 ? 21.231 -4.889 -2.320 1.00 79.38 125 GLY A C 1
ATOM 909 O O . GLY A 1 125 ? 20.850 -4.112 -3.190 1.00 79.38 125 GLY A O 1
ATOM 910 N N . VAL A 1 126 ? 20.395 -5.648 -1.615 1.00 71.62 126 VAL A N 1
ATOM 911 C CA . VAL A 1 126 ? 18.943 -5.468 -1.634 1.00 71.62 126 VAL A CA 1
ATOM 912 C C . VAL A 1 126 ? 18.598 -4.501 -0.509 1.00 71.62 126 VAL A C 1
ATOM 914 O O . VAL A 1 126 ? 18.385 -4.899 0.634 1.00 71.62 126 VAL A O 1
ATOM 917 N N . ASP A 1 127 ? 18.589 -3.215 -0.835 1.00 64.19 127 ASP A N 1
ATOM 918 C CA . ASP A 1 127 ? 18.168 -2.127 0.053 1.00 64.19 127 ASP A CA 1
ATOM 919 C C . ASP A 1 127 ? 16.636 -2.018 0.160 1.00 64.19 127 ASP A C 1
ATOM 921 O O . ASP A 1 127 ? 16.115 -1.433 1.115 1.00 64.19 127 ASP A O 1
ATOM 925 N N . ALA A 1 128 ? 15.907 -2.655 -0.762 1.00 48.78 128 ALA A N 1
ATOM 926 C CA . ALA A 1 128 ? 14.469 -2.840 -0.678 1.00 48.78 128 ALA A CA 1
ATOM 927 C C . ALA A 1 128 ? 13.985 -4.132 -1.359 1.00 48.78 128 ALA A C 1
ATOM 929 O O . ALA A 1 128 ? 14.232 -4.395 -2.532 1.00 48.78 128 ALA A O 1
ATOM 930 N N . SER A 1 129 ? 13.186 -4.897 -0.617 1.00 43.00 129 SER A N 1
ATOM 931 C CA . SER A 1 129 ? 12.183 -5.818 -1.151 1.00 43.00 129 SER A CA 1
ATOM 932 C C . SER A 1 129 ? 10.812 -5.239 -0.797 1.00 43.00 129 SER A C 1
ATOM 934 O O . SER A 1 129 ? 10.637 -4.681 0.291 1.00 43.00 129 SER A O 1
ATOM 936 N N . ALA A 1 130 ? 9.825 -5.344 -1.688 1.00 42.53 130 ALA A N 1
ATOM 937 C CA . ALA A 1 130 ? 8.435 -5.089 -1.317 1.00 42.53 130 ALA A CA 1
ATOM 938 C C . ALA A 1 130 ? 8.097 -5.932 -0.062 1.00 42.53 130 ALA A C 1
ATOM 940 O O . ALA A 1 130 ? 8.286 -7.138 -0.061 1.00 42.53 130 ALA A O 1
ATOM 941 N N . SER A 1 131 ? 7.559 -5.435 1.049 1.00 49.53 131 SER A N 1
ATOM 942 C CA . SER A 1 131 ? 7.047 -4.112 1.390 1.00 49.53 131 SER A CA 1
ATOM 943 C C . SER A 1 131 ? 6.706 -4.152 2.889 1.00 49.53 131 SER A C 1
ATOM 945 O O . SER A 1 131 ? 5.840 -4.933 3.280 1.00 49.53 131 SER A O 1
ATOM 947 N N . LEU A 1 132 ? 7.320 -3.324 3.749 1.00 53.81 132 LEU A N 1
ATOM 948 C CA . LEU A 1 132 ? 6.796 -3.173 5.122 1.00 53.81 132 LEU A CA 1
ATOM 949 C C . LEU A 1 132 ? 5.317 -2.742 5.063 1.00 53.81 132 LEU A C 1
ATOM 951 O O . LEU A 1 132 ? 4.495 -3.234 5.823 1.00 53.81 132 LEU A O 1
ATOM 955 N N . VAL A 1 133 ? 4.963 -1.913 4.074 1.00 56.22 133 VAL A N 1
ATOM 956 C CA . VAL A 1 133 ? 3.583 -1.515 3.749 1.00 56.22 133 VAL A CA 1
ATOM 957 C C . VAL A 1 133 ? 2.663 -2.718 3.502 1.00 56.22 133 VAL A C 1
ATOM 959 O O . VAL A 1 133 ? 1.558 -2.752 4.031 1.00 56.22 133 VAL A O 1
ATOM 962 N N . GLY A 1 134 ? 3.120 -3.743 2.772 1.00 59.16 134 GLY A N 1
ATOM 963 C CA . GLY A 1 134 ? 2.323 -4.940 2.489 1.00 59.16 134 GLY A CA 1
ATOM 964 C C . GLY A 1 134 ? 2.030 -5.793 3.726 1.00 59.16 134 GLY A C 1
ATOM 965 O O . GLY A 1 134 ? 1.038 -6.515 3.734 1.00 59.16 134 GLY A O 1
ATOM 966 N N . VAL A 1 135 ? 2.849 -5.685 4.779 1.00 62.56 135 VAL A N 1
ATOM 967 C CA . VAL A 1 135 ? 2.600 -6.311 6.091 1.00 62.56 135 VAL A CA 1
ATOM 968 C C . VAL A 1 135 ? 1.765 -5.397 6.997 1.00 62.56 135 VAL A C 1
ATOM 970 O O . VAL A 1 135 ? 0.942 -5.879 7.773 1.00 62.56 135 VAL A O 1
ATOM 973 N N . LEU A 1 136 ? 1.939 -4.079 6.893 1.00 69.50 136 LEU A N 1
ATOM 974 C CA . LEU A 1 136 ? 1.205 -3.094 7.691 1.00 69.50 136 LEU A CA 1
ATOM 975 C C . LEU A 1 136 ? -0.276 -3.002 7.298 1.00 69.50 136 LEU A C 1
ATOM 977 O O . LEU A 1 136 ? -1.120 -2.835 8.175 1.00 69.50 136 LEU A O 1
ATOM 981 N N . ASP A 1 137 ? -0.602 -3.168 6.018 1.00 74.81 137 ASP A N 1
ATOM 982 C CA . ASP A 1 137 ? -1.974 -3.123 5.507 1.00 74.81 137 ASP A CA 1
ATOM 983 C C . ASP A 1 137 ? -2.913 -4.196 6.100 1.00 74.81 137 ASP A C 1
ATOM 985 O O . ASP A 1 137 ? -3.973 -3.824 6.613 1.00 74.81 137 ASP A O 1
ATOM 989 N N . PRO A 1 138 ? -2.580 -5.507 6.104 1.00 81.06 138 PRO A N 1
ATOM 990 C CA . PRO A 1 138 ? -3.427 -6.520 6.732 1.00 81.06 138 PRO A CA 1
ATOM 991 C C . PRO A 1 138 ? -3.532 -6.325 8.247 1.00 81.06 138 PRO A C 1
ATOM 993 O O . PRO A 1 138 ? -4.616 -6.475 8.810 1.00 81.06 138 PRO A O 1
ATOM 996 N N . VAL A 1 139 ? -2.436 -5.950 8.915 1.00 81.62 139 VAL A N 1
ATOM 997 C CA . VAL A 1 139 ? -2.436 -5.691 10.365 1.00 81.62 139 VAL A CA 1
ATOM 998 C C . VAL A 1 139 ? -3.337 -4.502 10.698 1.00 81.62 139 VAL A C 1
ATOM 1000 O O . VAL A 1 139 ? -4.170 -4.599 11.601 1.00 81.62 139 VAL A O 1
ATOM 1003 N N . GLY A 1 140 ? -3.221 -3.407 9.944 1.00 83.50 140 GLY A N 1
ATOM 1004 C CA . GLY A 1 140 ? -4.067 -2.224 10.077 1.00 83.50 140 GLY A CA 1
ATOM 1005 C C . GLY A 1 140 ? -5.536 -2.532 9.798 1.00 83.50 140 GLY A C 1
ATOM 1006 O O . GLY A 1 140 ? -6.396 -2.166 10.599 1.00 83.50 140 GLY A O 1
ATOM 1007 N N . ALA A 1 141 ? -5.829 -3.275 8.728 1.00 88.75 141 ALA A N 1
ATOM 1008 C CA . ALA A 1 141 ? -7.190 -3.682 8.383 1.00 88.75 141 ALA A CA 1
ATOM 1009 C C . ALA A 1 141 ? -7.838 -4.516 9.499 1.00 88.75 141 ALA A C 1
ATOM 1011 O O . ALA A 1 141 ? -8.959 -4.222 9.912 1.00 88.75 141 ALA A O 1
ATOM 1012 N N . VAL A 1 142 ? -7.130 -5.512 10.040 1.00 88.62 142 VAL A N 1
ATOM 1013 C CA . VAL A 1 142 ? -7.637 -6.340 11.147 1.00 88.62 142 VAL A CA 1
ATOM 1014 C C . VAL A 1 142 ? -7.831 -5.504 12.413 1.00 88.62 142 VAL A C 1
ATOM 1016 O O . VAL A 1 142 ? -8.873 -5.605 13.063 1.00 88.62 142 VAL A O 1
ATOM 1019 N N . ALA A 1 143 ? -6.868 -4.647 12.752 1.00 88.19 143 ALA A N 1
ATOM 1020 C CA . ALA A 1 143 ? -6.938 -3.783 13.925 1.00 88.19 143 ALA A CA 1
ATOM 1021 C C . ALA A 1 143 ? -8.141 -2.822 13.880 1.00 88.19 143 ALA A C 1
ATOM 1023 O O . ALA A 1 143 ? -8.898 -2.717 14.851 1.00 88.19 143 ALA A O 1
ATOM 1024 N N . PHE A 1 144 ? -8.366 -2.165 12.740 1.00 90.12 144 PHE A N 1
ATOM 1025 C CA . PHE A 1 144 ? -9.513 -1.279 12.554 1.00 90.12 144 PHE A CA 1
ATOM 1026 C C . PHE A 1 144 ? -10.836 -2.036 12.436 1.00 90.12 144 PHE A C 1
ATOM 1028 O O . PHE A 1 144 ? -11.846 -1.541 12.935 1.00 90.12 144 PHE A O 1
ATOM 1035 N N . ALA A 1 145 ? -10.846 -3.245 11.871 1.00 93.62 145 ALA A N 1
ATOM 1036 C CA . ALA A 1 145 ? -12.042 -4.082 11.864 1.00 93.62 145 ALA A CA 1
ATOM 1037 C C . ALA A 1 145 ? -12.479 -4.448 13.290 1.00 93.62 145 ALA A C 1
ATOM 1039 O O . ALA A 1 145 ? -13.660 -4.324 13.615 1.00 93.62 145 ALA A O 1
ATOM 1040 N N . ILE A 1 146 ? -11.532 -4.819 14.165 1.00 90.44 146 ILE A N 1
ATOM 1041 C CA . ILE A 1 146 ? -11.803 -5.076 15.589 1.00 90.44 146 ILE A CA 1
ATOM 1042 C C . ILE A 1 146 ? -12.390 -3.831 16.257 1.00 90.44 146 ILE A C 1
ATOM 1044 O O . ILE A 1 146 ? -13.406 -3.926 16.943 1.00 90.44 146 ILE A O 1
ATOM 1048 N N . SER A 1 147 ? -11.783 -2.664 16.034 1.00 89.69 147 SER A N 1
ATOM 1049 C CA . SER A 1 147 ? -12.266 -1.402 16.601 1.00 89.69 147 SER A CA 1
ATOM 1050 C C . SER A 1 147 ? -13.668 -1.016 16.091 1.00 89.69 147 SER A C 1
ATOM 1052 O O . SER A 1 147 ? -14.518 -0.573 16.866 1.00 89.69 147 SER A O 1
ATOM 1054 N N . GLY A 1 148 ? -13.955 -1.242 14.806 1.00 92.31 148 GLY A N 1
ATOM 1055 C CA . GLY A 1 148 ? -15.274 -1.017 14.213 1.00 92.31 148 GLY A CA 1
ATOM 1056 C C . GLY A 1 148 ? -16.346 -1.940 14.789 1.00 92.31 148 GLY A C 1
ATOM 1057 O O . GLY A 1 148 ? -17.399 -1.471 15.224 1.00 92.31 148 GLY A O 1
ATOM 1058 N N . VAL A 1 149 ? -16.063 -3.242 14.860 1.00 93.81 149 VAL A N 1
ATOM 1059 C CA . VAL A 1 149 ? -16.972 -4.231 15.461 1.00 93.81 149 VAL A CA 1
ATOM 1060 C C . VAL A 1 149 ? -17.248 -3.890 16.919 1.00 93.81 149 VAL A C 1
ATOM 1062 O O . VAL A 1 149 ? -18.398 -3.888 17.344 1.00 93.81 149 VAL A O 1
ATOM 1065 N N . GLU A 1 150 ? -16.222 -3.538 17.685 1.00 91.69 150 GLU A N 1
ATOM 1066 C CA . GLU A 1 150 ? -16.374 -3.177 19.091 1.00 91.69 150 GLU A CA 1
ATOM 1067 C 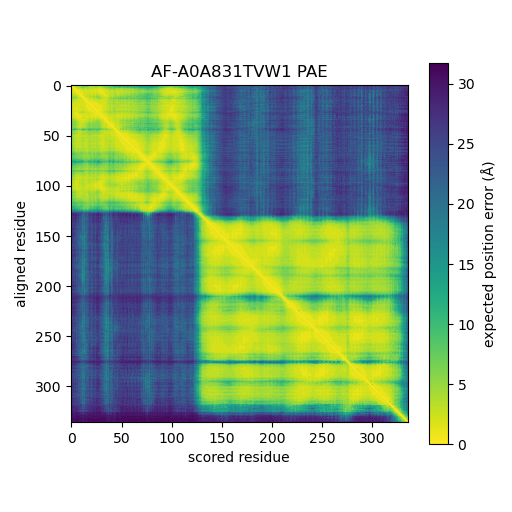C . GLU A 1 150 ? -17.243 -1.916 19.280 1.00 91.69 150 GLU A C 1
ATOM 1069 O O . GLU A 1 150 ? -18.108 -1.884 20.164 1.00 91.69 150 GLU A O 1
ATOM 1074 N N . ALA A 1 151 ? -17.113 -0.914 18.402 1.00 89.88 151 ALA A N 1
ATOM 1075 C CA . ALA A 1 151 ? -18.006 0.245 18.381 1.00 89.88 151 ALA A CA 1
ATOM 1076 C C . ALA A 1 151 ? -19.464 -0.142 18.067 1.00 89.88 151 ALA A C 1
ATOM 1078 O O . ALA A 1 151 ? -20.380 0.368 18.720 1.00 89.88 151 ALA A O 1
ATOM 1079 N N . GLY A 1 152 ? -19.677 -1.071 17.130 1.00 92.12 152 GLY A N 1
ATOM 1080 C CA . GLY A 1 152 ? -20.997 -1.613 16.796 1.00 92.12 152 GLY A CA 1
ATOM 1081 C C . GLY A 1 152 ? -21.620 -2.436 17.930 1.00 92.12 152 GLY A C 1
ATOM 1082 O O . GLY A 1 152 ? -22.806 -2.281 18.222 1.00 92.12 152 GLY A O 1
ATOM 1083 N N . VAL A 1 153 ? -20.821 -3.239 18.647 1.00 91.50 153 VAL A N 1
ATOM 1084 C CA . VAL A 1 153 ? -21.272 -4.007 19.825 1.00 91.50 153 VAL A CA 1
ATOM 1085 C C . VAL A 1 153 ? -21.798 -3.055 20.896 1.00 91.50 153 VAL A C 1
ATOM 1087 O O . VAL A 1 153 ? -22.865 -3.281 21.461 1.00 91.50 153 VAL A O 1
ATOM 1090 N N . ARG A 1 154 ? -21.110 -1.928 21.124 1.00 88.62 154 ARG A N 1
ATOM 1091 C CA . ARG A 1 154 ? -21.560 -0.890 22.071 1.00 88.62 154 ARG A CA 1
ATOM 1092 C C . ARG A 1 154 ? -22.859 -0.190 21.662 1.00 88.62 154 ARG A C 1
ATOM 1094 O O . ARG A 1 154 ? -23.452 0.494 22.494 1.00 88.62 154 ARG A O 1
ATOM 1101 N N . ARG A 1 155 ? -23.286 -0.333 20.407 1.00 92.00 155 ARG A N 1
ATOM 1102 C CA . ARG A 1 155 ? -24.552 0.184 19.869 1.00 92.00 155 ARG A CA 1
ATOM 1103 C C . ARG A 1 155 ? -25.600 -0.906 19.635 1.00 92.00 155 ARG A C 1
ATOM 1105 O O . ARG A 1 155 ? -26.654 -0.598 19.094 1.00 92.00 155 ARG A O 1
ATOM 1112 N N . ASN A 1 156 ? -25.351 -2.137 20.090 1.00 89.69 156 ASN A N 1
ATOM 1113 C CA . ASN A 1 156 ? -26.249 -3.284 19.929 1.00 89.69 156 ASN A CA 1
ATOM 1114 C C . ASN A 1 156 ? -26.618 -3.569 18.461 1.00 89.69 156 ASN A C 1
ATOM 1116 O O . ASN A 1 156 ? -27.764 -3.903 18.164 1.00 89.69 156 ASN A O 1
ATOM 1120 N N . PHE A 1 157 ? -25.665 -3.415 17.537 1.00 92.50 157 PHE A N 1
ATOM 1121 C CA . PHE A 1 157 ? -25.869 -3.820 16.144 1.00 92.50 157 PHE A CA 1
ATOM 1122 C C . PHE A 1 157 ? -26.007 -5.344 16.027 1.00 92.50 157 PHE A C 1
ATOM 1124 O O . PHE A 1 157 ? -25.440 -6.097 16.823 1.00 92.50 157 PHE A O 1
ATOM 1131 N N . ASP A 1 158 ? -26.748 -5.795 15.015 1.00 94.38 158 ASP A N 1
ATOM 1132 C CA . ASP A 1 158 ? -26.836 -7.208 14.662 1.00 94.38 158 ASP A CA 1
ATOM 1133 C C . ASP A 1 158 ? -25.542 -7.696 13.987 1.00 94.38 158 ASP A C 1
ATOM 1135 O O . ASP A 1 158 ? -24.639 -6.924 13.674 1.00 94.38 158 ASP A O 1
ATOM 1139 N N . VAL A 1 159 ? -25.425 -9.006 13.763 1.00 94.38 159 VAL A N 1
ATOM 1140 C CA . VAL A 1 159 ? -24.201 -9.624 13.218 1.00 94.38 159 VAL A CA 1
ATOM 1141 C C . VAL A 1 159 ? -23.799 -9.009 11.877 1.00 94.38 159 VAL A C 1
ATOM 1143 O O . VAL A 1 159 ? -22.614 -8.775 11.634 1.00 94.38 159 VAL A O 1
ATOM 1146 N N . PHE A 1 160 ? -24.781 -8.726 11.019 1.00 95.62 160 PHE A N 1
ATOM 1147 C CA . PHE A 1 160 ? -24.536 -8.090 9.733 1.00 95.62 160 PHE A CA 1
ATOM 1148 C C . PHE A 1 160 ? -24.039 -6.651 9.910 1.00 95.62 160 PHE A C 1
ATOM 1150 O O . PHE A 1 160 ? -23.021 -6.280 9.327 1.00 95.62 160 PHE A O 1
ATOM 1157 N N . GLY A 1 161 ? -24.687 -5.869 10.773 1.00 95.19 161 GLY A N 1
ATOM 1158 C CA .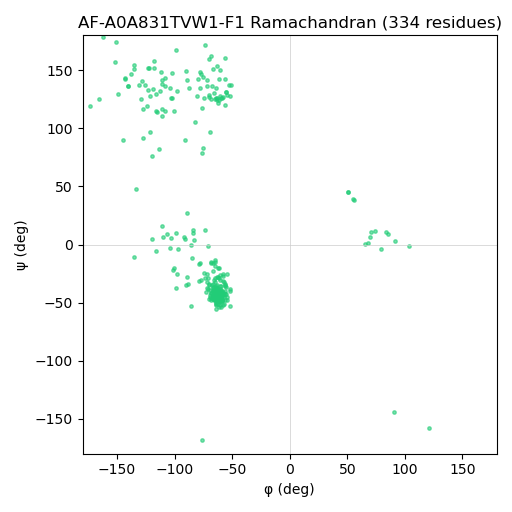 GLY A 1 161 ? -24.269 -4.520 11.129 1.00 95.19 161 GLY A CA 1
ATOM 1159 C C . GLY A 1 161 ? -22.865 -4.479 11.724 1.00 95.19 161 GLY A C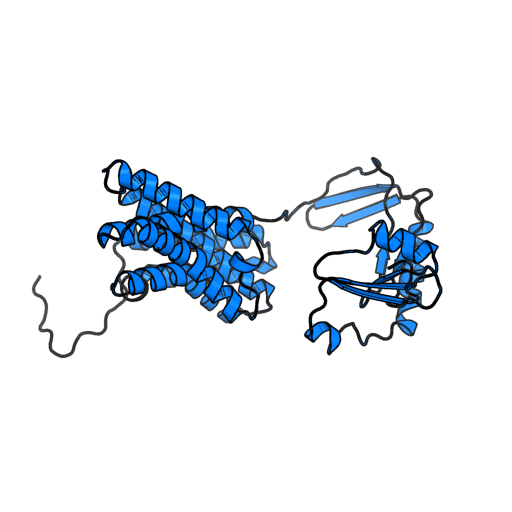 1
ATOM 1160 O O . GLY A 1 161 ? -22.075 -3.619 11.347 1.00 95.19 161 GLY A O 1
ATOM 1161 N N . LEU A 1 162 ? -22.499 -5.437 12.583 1.00 95.81 162 LEU A N 1
ATOM 1162 C CA . LEU A 1 162 ? -21.135 -5.568 13.105 1.00 95.81 162 LEU A CA 1
ATOM 1163 C C . LEU A 1 162 ? -20.126 -5.820 11.982 1.00 95.81 162 LEU A C 1
ATOM 1165 O O . LEU A 1 162 ? -19.074 -5.180 11.947 1.00 95.81 162 LEU A O 1
ATOM 1169 N N . TRP A 1 163 ? -20.448 -6.720 11.053 1.00 96.56 163 TRP A N 1
ATOM 1170 C CA . TRP A 1 163 ? -19.567 -7.038 9.933 1.00 96.56 163 TRP A CA 1
ATOM 1171 C C . TRP A 1 163 ? -19.352 -5.826 9.020 1.00 96.56 163 TRP A C 1
ATOM 1173 O O . TRP A 1 163 ? -18.205 -5.474 8.736 1.00 96.56 163 TRP A O 1
ATOM 1183 N N . VAL A 1 164 ? -20.431 -5.131 8.643 1.00 96.38 164 VAL A N 1
ATOM 1184 C CA . VAL A 1 164 ? -20.366 -3.887 7.858 1.00 96.38 164 VAL A CA 1
ATOM 1185 C C . VAL A 1 164 ? -19.572 -2.816 8.603 1.00 96.38 164 VAL A C 1
ATOM 1187 O O . VAL A 1 164 ? -18.723 -2.156 8.006 1.00 96.38 164 VAL A O 1
ATOM 1190 N N . MET A 1 165 ? -19.791 -2.668 9.910 1.00 95.94 165 MET A N 1
ATOM 1191 C CA . MET A 1 165 ? -19.083 -1.689 10.729 1.00 95.94 165 MET A CA 1
ATOM 1192 C C . MET A 1 165 ? -17.575 -1.940 10.737 1.00 95.94 165 MET A C 1
ATOM 1194 O O . MET A 1 165 ? -16.793 -1.013 10.522 1.00 95.94 165 MET A O 1
ATOM 1198 N N . GLY A 1 166 ? -17.160 -3.192 10.941 1.00 95.12 166 GLY A N 1
ATOM 1199 C CA . GLY A 1 166 ? -15.754 -3.584 10.872 1.00 95.12 166 GLY A CA 1
ATOM 1200 C C . GLY A 1 166 ? -15.156 -3.322 9.491 1.00 95.12 166 GLY A C 1
ATOM 1201 O O . GLY A 1 166 ? -14.095 -2.706 9.393 1.00 95.12 166 GLY A O 1
ATOM 1202 N N . LEU A 1 167 ? -15.865 -3.716 8.430 1.00 95.06 167 LEU A N 1
ATOM 1203 C CA . LEU A 1 167 ? -15.423 -3.541 7.049 1.00 95.06 167 LEU A CA 1
ATOM 1204 C C . LEU A 1 167 ? -15.198 -2.063 6.706 1.00 95.06 167 LEU A C 1
ATOM 1206 O O . LEU A 1 167 ? -14.102 -1.686 6.298 1.00 95.06 167 LEU A O 1
ATOM 1210 N N . VAL A 1 168 ? -16.207 -1.218 6.932 1.00 95.00 168 VAL A N 1
ATOM 1211 C CA . VAL A 1 168 ? -16.145 0.219 6.628 1.00 95.00 168 VAL A CA 1
ATOM 1212 C C . VAL A 1 168 ? -15.067 0.916 7.455 1.00 95.00 168 VAL A C 1
ATOM 1214 O O . VAL A 1 168 ? -14.353 1.774 6.938 1.00 95.00 168 VAL A O 1
ATOM 1217 N N . THR A 1 169 ? -14.894 0.521 8.718 1.00 94.00 169 THR A N 1
ATOM 1218 C CA . THR A 1 169 ? -13.836 1.076 9.571 1.00 94.00 169 THR A CA 1
ATOM 1219 C C . THR A 1 169 ? -12.446 0.701 9.049 1.00 94.00 169 THR A C 1
ATOM 1221 O O . THR A 1 169 ? -11.558 1.550 9.013 1.00 94.00 169 THR A O 1
ATOM 1224 N N . ALA A 1 170 ? -12.251 -0.545 8.612 1.00 93.56 170 ALA A N 1
ATOM 1225 C CA . ALA A 1 170 ? -10.972 -1.038 8.106 1.00 93.56 170 ALA A CA 1
ATOM 1226 C C . ALA A 1 170 ? -10.587 -0.449 6.744 1.00 93.56 170 ALA A C 1
ATOM 1228 O O . ALA A 1 170 ? -9.415 -0.167 6.505 1.00 93.56 170 ALA A O 1
ATOM 1229 N N . THR A 1 171 ? -11.556 -0.259 5.846 1.00 93.31 171 THR A N 1
ATOM 1230 C CA . THR A 1 171 ? -11.277 0.148 4.461 1.00 93.31 171 THR A CA 1
ATOM 1231 C C . THR A 1 171 ? -11.493 1.635 4.218 1.00 93.31 171 THR A C 1
ATOM 1233 O O . THR A 1 171 ? -10.947 2.174 3.259 1.00 93.31 171 THR A O 1
ATOM 1236 N N . GLY A 1 172 ? -12.269 2.321 5.062 1.00 93.38 172 GLY A N 1
ATOM 1237 C CA . GLY A 1 172 ? -12.714 3.694 4.824 1.00 93.38 172 GLY A CA 1
ATOM 1238 C C . GLY A 1 172 ? -11.576 4.693 4.614 1.00 93.38 172 GLY A C 1
ATOM 1239 O O . GLY A 1 172 ? -11.638 5.501 3.692 1.00 93.38 172 GLY A O 1
ATOM 1240 N N . GLY A 1 173 ? -10.504 4.593 5.406 1.00 91.12 173 GLY A N 1
ATOM 1241 C CA . GLY A 1 173 ? -9.317 5.440 5.246 1.00 91.12 173 GLY A CA 1
ATOM 1242 C C . GLY A 1 173 ? -8.605 5.222 3.907 1.00 91.12 173 GLY A C 1
ATOM 1243 O O . GLY A 1 173 ? -8.300 6.182 3.204 1.00 91.12 173 GLY A O 1
ATOM 1244 N N . GLY A 1 174 ? -8.404 3.960 3.515 1.00 90.38 174 GLY A N 1
ATOM 1245 C CA . GLY A 1 174 ? -7.802 3.601 2.227 1.00 90.38 174 GLY A CA 1
ATOM 1246 C C . GLY A 1 174 ? -8.664 4.009 1.030 1.00 90.38 174 GLY A C 1
ATOM 1247 O O . GLY A 1 174 ? -8.138 4.522 0.051 1.00 90.38 174 GLY A O 1
ATOM 1248 N N . VAL A 1 175 ? -9.991 3.868 1.130 1.00 93.25 175 VAL A N 1
ATOM 1249 C CA . VAL A 1 175 ? -10.925 4.319 0.084 1.00 93.25 175 VAL A CA 1
ATOM 1250 C C . VAL A 1 175 ? -10.861 5.834 -0.090 1.00 93.25 175 VAL A C 1
ATOM 1252 O O . VAL A 1 175 ? -10.719 6.294 -1.219 1.00 93.25 175 VAL A O 1
ATOM 1255 N N . MET A 1 176 ? -10.916 6.611 0.999 1.00 92.56 176 MET A N 1
ATOM 1256 C CA . MET A 1 176 ? -10.755 8.070 0.920 1.00 92.56 176 MET A CA 1
ATOM 1257 C C . MET A 1 176 ? -9.424 8.443 0.272 1.00 92.56 176 MET A C 1
ATOM 1259 O O . MET A 1 176 ? -9.389 9.298 -0.608 1.00 92.56 176 MET A O 1
ATOM 1263 N N . ARG A 1 177 ? -8.340 7.777 0.684 1.00 92.31 177 ARG A N 1
ATOM 1264 C CA . ARG A 1 177 ? -7.003 8.006 0.143 1.00 92.31 177 ARG A CA 1
ATOM 1265 C C . ARG A 1 177 ? -6.945 7.791 -1.355 1.00 92.31 177 ARG A C 1
ATOM 1267 O O . ARG A 1 177 ? -6.457 8.655 -2.077 1.00 92.31 177 ARG A O 1
ATOM 1274 N N . ASP A 1 178 ? -7.429 6.643 -1.800 1.00 90.62 178 ASP A N 1
ATOM 1275 C CA . ASP A 1 178 ? -7.344 6.264 -3.201 1.00 90.62 178 ASP A CA 1
ATOM 1276 C C . ASP A 1 178 ? -8.215 7.189 -4.061 1.00 90.62 178 ASP A C 1
ATOM 1278 O O . ASP A 1 178 ? -7.746 7.658 -5.089 1.00 90.62 178 ASP A O 1
ATOM 1282 N N . VAL A 1 179 ? -9.416 7.561 -3.598 1.00 92.81 179 VAL A N 1
ATOM 1283 C CA . VAL A 1 179 ? -10.286 8.519 -4.306 1.00 92.81 179 VAL A CA 1
ATOM 1284 C C . VAL A 1 179 ? -9.651 9.909 -4.411 1.00 92.81 179 VAL A C 1
ATOM 1286 O O . VAL A 1 179 ? -9.711 10.519 -5.474 1.00 92.81 179 VAL A O 1
ATOM 1289 N N . ILE A 1 180 ? -9.035 10.417 -3.337 1.00 92.38 180 ILE A N 1
ATOM 1290 C CA . ILE A 1 180 ? -8.382 11.739 -3.344 1.00 92.38 180 ILE A CA 1
ATOM 1291 C C . ILE A 1 180 ? -7.188 11.766 -4.303 1.00 92.38 180 ILE A C 1
ATOM 1293 O O . ILE A 1 180 ? -6.967 12.774 -4.967 1.00 92.38 180 ILE A O 1
ATOM 1297 N N . LEU A 1 181 ? -6.443 10.663 -4.397 1.00 87.06 181 LEU A N 1
ATOM 1298 C CA . LEU A 1 181 ? -5.295 10.527 -5.298 1.00 87.06 181 LEU A CA 1
ATOM 1299 C C . LEU A 1 181 ? -5.685 10.125 -6.733 1.00 87.06 181 LEU A C 1
ATOM 1301 O O . LEU A 1 181 ? -4.804 9.771 -7.511 1.00 87.06 181 LEU A O 1
ATOM 1305 N N . ASP A 1 182 ? -6.978 10.135 -7.076 1.00 90.44 182 ASP A N 1
ATOM 1306 C CA . ASP A 1 182 ? -7.510 9.699 -8.378 1.00 90.44 182 ASP A CA 1
ATOM 1307 C C . ASP A 1 182 ? -7.088 8.264 -8.765 1.00 90.44 182 ASP A C 1
ATOM 1309 O O . ASP A 1 182 ? -6.758 7.935 -9.907 1.00 90.44 182 ASP A O 1
ATOM 1313 N N . ARG A 1 183 ? -7.072 7.368 -7.774 1.00 82.81 183 ARG A N 1
ATOM 1314 C CA . ARG A 1 183 ? -6.735 5.947 -7.918 1.00 82.81 183 ARG A CA 1
ATOM 1315 C C . ARG A 1 183 ? -7.961 5.082 -7.675 1.00 82.81 183 ARG A C 1
ATOM 1317 O O . ARG A 1 183 ? -8.816 5.373 -6.842 1.00 82.81 183 ARG A O 1
ATOM 1324 N N . GLN A 1 184 ? -8.012 3.939 -8.355 1.00 86.19 184 GLN A N 1
ATOM 1325 C CA . GLN A 1 184 ? -9.012 2.925 -8.043 1.00 86.19 184 GLN A CA 1
ATOM 1326 C C . GLN A 1 184 ? -8.778 2.390 -6.616 1.00 86.19 184 GLN A C 1
ATOM 1328 O O . GLN A 1 184 ? -7.670 1.919 -6.338 1.00 86.19 184 GLN A O 1
ATOM 1333 N N . PRO A 1 185 ? -9.793 2.413 -5.726 1.00 88.50 185 PRO A N 1
ATOM 1334 C CA . PRO A 1 185 ? -9.640 1.928 -4.362 1.00 88.50 185 PRO A CA 1
ATOM 1335 C C . PRO A 1 185 ? -9.131 0.491 -4.293 1.00 88.50 185 PRO A C 1
ATOM 1337 O O . PRO A 1 185 ? -9.691 -0.405 -4.932 1.00 88.50 185 PRO A O 1
ATOM 1340 N N . LEU A 1 186 ? -8.105 0.249 -3.473 1.00 84.75 186 LEU A N 1
ATOM 1341 C CA . LEU A 1 186 ? -7.448 -1.062 -3.392 1.00 84.75 186 LEU A CA 1
ATOM 1342 C C . LEU A 1 186 ? -8.394 -2.187 -2.960 1.00 84.75 186 LEU A C 1
ATOM 1344 O O . LEU A 1 186 ? -8.227 -3.321 -3.400 1.00 84.75 186 LEU A O 1
ATOM 1348 N N . VAL A 1 187 ? -9.412 -1.870 -2.154 1.00 87.19 187 VAL A N 1
ATOM 1349 C CA . VAL A 1 187 ? -10.464 -2.819 -1.752 1.00 87.19 187 VAL A CA 1
ATOM 1350 C C . VAL A 1 187 ? -11.296 -3.326 -2.937 1.00 87.19 187 VAL A C 1
ATOM 1352 O O . VAL A 1 187 ? -11.813 -4.437 -2.887 1.00 87.19 187 VAL A O 1
ATOM 1355 N N . LEU A 1 188 ? -11.415 -2.533 -4.007 1.00 86.44 188 LEU A N 1
ATOM 1356 C CA . LEU A 1 188 ? -12.115 -2.915 -5.236 1.00 86.44 188 LEU A CA 1
ATOM 1357 C C . LEU A 1 188 ? -11.171 -3.587 -6.235 1.00 86.44 188 LEU A C 1
ATOM 1359 O O . LEU A 1 188 ? -11.584 -4.474 -6.974 1.00 86.44 188 LEU A O 1
ATOM 1363 N N . ALA A 1 189 ? -9.912 -3.150 -6.270 1.00 80.94 189 ALA A N 1
ATOM 1364 C CA . ALA A 1 189 ? -8.922 -3.656 -7.213 1.00 80.94 189 ALA A CA 1
ATOM 1365 C C . ALA A 1 189 ? -8.334 -5.016 -6.803 1.00 80.94 189 ALA A C 1
ATOM 1367 O O . ALA A 1 189 ? -7.965 -5.804 -7.673 1.00 80.94 189 ALA A O 1
ATOM 1368 N N . ARG A 1 190 ? -8.221 -5.301 -5.497 1.00 81.31 190 ARG A N 1
ATOM 1369 C CA . ARG A 1 190 ? -7.639 -6.550 -4.991 1.00 81.31 190 ARG A CA 1
ATOM 1370 C C . ARG A 1 190 ? -8.549 -7.235 -3.964 1.00 81.31 190 ARG A C 1
ATOM 1372 O O . ARG A 1 190 ? -8.824 -6.640 -2.919 1.00 81.31 190 ARG A O 1
ATOM 1379 N N . PRO A 1 191 ? -8.912 -8.513 -4.184 1.00 86.62 191 PRO A N 1
ATOM 1380 C CA . PRO A 1 191 ? -9.718 -9.288 -3.240 1.00 86.62 191 PRO A CA 1
ATOM 1381 C C . PRO A 1 191 ? -9.095 -9.398 -1.843 1.00 86.62 191 PRO A C 1
ATOM 1383 O O . PRO A 1 191 ? -9.818 -9.430 -0.851 1.00 86.62 191 PRO A O 1
ATOM 1386 N N . ASP A 1 192 ? -7.763 -9.404 -1.748 1.00 86.06 192 ASP A N 1
ATOM 1387 C CA . ASP A 1 192 ? -7.045 -9.632 -0.489 1.00 86.06 192 ASP A CA 1
ATOM 1388 C C . ASP A 1 192 ? -7.395 -8.603 0.598 1.00 86.06 192 ASP A C 1
ATOM 1390 O O . ASP A 1 192 ? -7.616 -8.980 1.745 1.00 86.06 192 ASP A O 1
ATOM 1394 N N . TYR A 1 193 ? -7.540 -7.315 0.250 1.00 85.31 193 TYR A N 1
ATOM 1395 C CA . TYR A 1 193 ? -7.910 -6.273 1.224 1.00 85.31 193 TYR A CA 1
ATOM 1396 C C . TYR A 1 193 ? -9.311 -6.488 1.792 1.00 85.31 193 TYR A C 1
ATOM 1398 O O . TYR A 1 193 ? -9.535 -6.308 2.992 1.00 85.31 193 TYR A O 1
ATOM 1406 N N . LEU A 1 194 ? -10.251 -6.891 0.934 1.00 88.88 194 LEU A N 1
ATOM 1407 C CA . LEU A 1 194 ? -11.609 -7.215 1.350 1.00 88.88 194 LEU A CA 1
ATOM 1408 C C . LEU A 1 194 ? -11.615 -8.448 2.262 1.00 88.88 194 LEU A C 1
ATOM 1410 O O . LEU A 1 194 ? -12.336 -8.463 3.262 1.00 88.88 194 LEU A O 1
ATOM 1414 N N . LEU A 1 195 ? -10.786 -9.451 1.954 1.00 91.12 195 LEU A N 1
ATOM 1415 C CA . LEU A 1 195 ? -10.630 -10.656 2.768 1.00 91.12 195 LEU A CA 1
ATOM 1416 C C . LEU A 1 195 ? -10.007 -10.352 4.135 1.00 91.12 195 LEU A C 1
ATOM 1418 O O . LEU A 1 195 ? -10.502 -10.862 5.138 1.00 91.12 195 LEU A O 1
ATOM 1422 N N . TRP A 1 196 ? -8.984 -9.498 4.213 1.00 91.12 196 TRP A N 1
ATOM 1423 C CA . TRP A 1 196 ? -8.378 -9.100 5.489 1.00 91.12 196 TRP A CA 1
ATOM 1424 C C . TRP A 1 196 ? -9.356 -8.326 6.373 1.00 91.12 196 TRP A C 1
ATOM 1426 O O . TRP A 1 196 ? -9.501 -8.648 7.553 1.00 91.12 196 TRP A O 1
ATOM 1436 N N . ALA A 1 197 ? -10.073 -7.353 5.805 1.00 92.31 197 ALA A N 1
ATOM 1437 C CA . ALA A 1 197 ? -11.067 -6.577 6.541 1.00 92.31 197 ALA A CA 1
ATOM 1438 C C . ALA A 1 197 ? -12.248 -7.450 7.002 1.00 92.31 197 ALA A C 1
ATOM 1440 O O . ALA A 1 197 ? -12.633 -7.413 8.172 1.00 92.31 197 ALA A O 1
ATOM 1441 N N . SER A 1 198 ? -12.779 -8.294 6.111 1.00 93.88 198 SER A N 1
ATOM 1442 C CA . SER A 1 198 ? -13.879 -9.213 6.431 1.00 93.88 198 SER A CA 1
ATOM 1443 C C . SER A 1 198 ? -13.459 -10.266 7.454 1.00 93.88 198 SER A C 1
ATOM 1445 O O . SER A 1 198 ? -14.191 -10.518 8.409 1.00 93.88 198 SER A O 1
ATOM 1447 N N . GLY A 1 199 ? -12.272 -10.855 7.293 1.00 94.00 199 GLY A N 1
ATOM 1448 C CA . GLY A 1 199 ? -11.711 -11.832 8.223 1.00 94.00 199 GLY A CA 1
ATOM 1449 C C . GLY A 1 199 ? -11.468 -11.231 9.606 1.00 94.00 199 GLY A C 1
ATOM 1450 O O . GLY A 1 199 ? -11.847 -11.835 10.608 1.00 94.00 199 GLY A O 1
ATOM 1451 N N . GLY A 1 200 ? -10.925 -10.011 9.667 1.00 92.38 200 GLY A N 1
ATOM 1452 C CA . GLY A 1 200 ? -10.772 -9.256 10.910 1.00 92.38 200 GLY A CA 1
ATOM 1453 C C . GLY A 1 200 ? -12.109 -8.971 11.599 1.00 92.38 200 GLY A C 1
ATOM 1454 O O . GLY A 1 200 ? -12.226 -9.154 12.812 1.00 92.38 200 GLY A O 1
ATOM 1455 N N . ALA A 1 201 ? -13.141 -8.600 10.835 1.00 94.75 201 ALA A N 1
ATOM 1456 C CA . ALA A 1 201 ? -14.479 -8.355 11.367 1.00 94.75 201 ALA A CA 1
ATOM 1457 C C . ALA A 1 201 ? -15.127 -9.642 11.904 1.00 94.75 201 ALA A C 1
ATOM 1459 O O . ALA A 1 201 ? -15.622 -9.658 13.029 1.00 94.75 201 ALA A O 1
ATOM 1460 N N . VAL A 1 202 ? -15.069 -10.746 11.151 1.00 95.31 202 VAL A N 1
ATOM 1461 C CA . VAL A 1 202 ? -15.581 -12.058 11.588 1.00 95.31 202 VAL A CA 1
ATOM 1462 C C . VAL A 1 202 ? -14.858 -12.536 12.847 1.00 95.31 202 VAL A C 1
ATOM 1464 O O . VAL A 1 202 ? -15.503 -12.976 13.799 1.00 95.31 202 VAL A O 1
ATOM 1467 N N . PHE A 1 203 ? -13.530 -12.405 12.888 1.00 92.19 203 PHE A N 1
ATOM 1468 C CA . PHE A 1 203 ? -12.734 -12.731 14.069 1.00 92.19 203 PHE A CA 1
ATOM 1469 C C . PHE A 1 203 ? -13.163 -11.906 15.288 1.00 92.19 203 PHE A C 1
ATOM 1471 O O . PHE A 1 203 ? -13.363 -12.454 16.375 1.00 92.19 203 PHE A O 1
ATOM 1478 N N . ALA A 1 204 ? -13.357 -10.599 15.107 1.00 91.44 204 ALA A N 1
ATOM 1479 C CA . ALA A 1 204 ? -13.823 -9.726 16.172 1.00 91.44 204 ALA A CA 1
ATOM 1480 C C . ALA A 1 204 ? -15.225 -10.125 16.655 1.00 91.44 204 ALA A C 1
ATOM 1482 O O . ALA A 1 204 ? -15.418 -10.254 17.862 1.00 91.44 204 ALA A O 1
ATOM 1483 N N . ILE A 1 205 ? -16.176 -10.393 15.755 1.00 92.94 205 ILE A N 1
ATOM 1484 C CA . ILE A 1 205 ? -17.539 -10.833 16.105 1.00 92.94 205 ILE A CA 1
ATOM 1485 C C . ILE A 1 205 ? -17.502 -12.146 16.897 1.00 92.94 205 ILE A C 1
ATOM 1487 O O . ILE A 1 205 ? -18.156 -12.263 17.934 1.00 92.94 205 ILE A O 1
ATOM 1491 N N . ALA A 1 206 ? -16.689 -13.112 16.463 1.00 91.12 206 ALA A N 1
ATOM 1492 C CA . ALA A 1 206 ? -16.513 -14.372 17.179 1.00 91.12 206 ALA A CA 1
ATOM 1493 C C . ALA A 1 206 ? -15.976 -14.155 18.606 1.00 91.12 206 ALA A C 1
ATOM 1495 O O . ALA A 1 206 ? -16.372 -14.860 19.538 1.00 91.12 206 ALA A O 1
ATOM 1496 N N . LEU A 1 207 ? -15.107 -13.156 18.802 1.00 86.75 207 LEU A N 1
ATOM 1497 C CA . LEU A 1 207 ? -14.631 -12.771 20.129 1.00 86.75 207 LEU A CA 1
ATOM 1498 C C . LEU A 1 207 ? -15.739 -12.123 20.977 1.00 86.75 207 LEU A C 1
ATOM 1500 O O . LEU A 1 207 ? -15.839 -12.446 22.161 1.00 86.75 207 LEU A O 1
ATOM 1504 N N . ALA A 1 208 ? -16.601 -11.286 20.386 1.00 86.19 208 ALA A N 1
ATOM 1505 C CA . ALA A 1 208 ? -17.757 -10.703 21.078 1.00 86.19 208 ALA A CA 1
ATOM 1506 C C . ALA A 1 208 ? -18.748 -11.773 21.566 1.00 86.19 208 ALA A C 1
ATOM 1508 O O . ALA A 1 208 ? -19.253 -11.687 22.686 1.00 86.19 208 ALA A O 1
ATOM 1509 N N . TRP A 1 209 ? -18.984 -12.822 20.774 1.00 85.94 209 TRP A N 1
ATOM 1510 C CA . TRP A 1 209 ? -19.873 -13.932 21.146 1.00 85.94 209 TRP A CA 1
ATOM 1511 C C . TRP A 1 209 ? -19.395 -14.763 22.335 1.00 85.94 209 TRP A C 1
ATOM 1513 O O . TRP A 1 209 ? -20.206 -15.421 22.981 1.00 85.94 209 TRP A O 1
ATOM 1523 N N . ARG A 1 210 ? -18.109 -14.697 22.699 1.00 84.06 210 ARG A N 1
ATOM 1524 C CA . ARG A 1 210 ? -17.620 -15.314 23.944 1.00 84.06 210 ARG A CA 1
ATOM 1525 C C . ARG A 1 210 ? -18.094 -14.583 25.208 1.00 84.06 210 ARG A C 1
ATOM 1527 O O . ARG A 1 210 ? -17.735 -14.999 26.308 1.00 84.06 210 ARG A O 1
ATOM 1534 N N . GLY A 1 211 ? -18.854 -13.494 25.071 1.00 73.56 211 GLY A N 1
ATOM 1535 C CA . GLY A 1 211 ? -19.463 -12.758 26.181 1.00 73.56 211 GLY A CA 1
ATOM 1536 C C . GLY A 1 211 ? -18.462 -11.991 27.047 1.00 73.56 211 GLY A C 1
ATOM 1537 O O . GLY A 1 211 ? -18.817 -11.518 28.124 1.00 73.56 211 GLY A O 1
ATOM 1538 N N . ARG A 1 212 ? -17.202 -11.870 26.610 1.00 74.94 212 ARG A N 1
ATOM 1539 C CA . ARG A 1 212 ? -16.172 -11.107 27.321 1.00 74.94 212 ARG A CA 1
ATOM 1540 C C . ARG A 1 212 ? -16.047 -9.713 26.711 1.00 74.94 212 ARG A C 1
ATOM 1542 O O . ARG A 1 212 ? -15.921 -9.612 25.492 1.00 74.94 212 ARG A O 1
ATOM 1549 N N . PRO A 1 213 ? -16.033 -8.644 27.526 1.00 73.25 213 PRO A N 1
ATOM 1550 C CA . PRO A 1 213 ? -15.756 -7.311 27.013 1.00 73.25 213 PRO A CA 1
ATOM 1551 C C . PRO A 1 213 ? -14.347 -7.274 26.414 1.00 73.25 213 PRO A C 1
ATOM 1553 O O . PRO A 1 213 ? -13.418 -7.883 26.955 1.00 73.25 213 PRO A O 1
ATOM 1556 N N . TYR A 1 214 ? -14.174 -6.546 25.309 1.00 76.69 214 TYR A N 1
ATOM 1557 C CA . TYR A 1 214 ? -12.851 -6.352 24.724 1.00 76.69 214 TYR A CA 1
ATOM 1558 C C . TYR A 1 214 ? -11.945 -5.641 25.736 1.00 76.69 214 TYR A C 1
ATOM 1560 O O . TYR A 1 214 ? -12.322 -4.585 26.259 1.00 76.69 214 TYR A O 1
ATOM 1568 N N . PRO A 1 215 ? -10.746 -6.176 26.029 1.00 77.81 215 PRO A N 1
ATOM 1569 C CA . PRO A 1 215 ? -9.813 -5.491 26.905 1.00 77.81 215 PRO A CA 1
ATOM 1570 C C . PRO A 1 215 ? -9.467 -4.128 26.304 1.00 77.81 215 PRO A C 1
ATOM 1572 O O . PRO A 1 215 ? -9.011 -4.058 25.162 1.00 77.81 215 PRO A O 1
ATOM 1575 N N . ARG A 1 216 ? -9.635 -3.047 27.080 1.00 74.88 216 ARG A N 1
ATOM 1576 C CA . ARG A 1 216 ? -9.304 -1.686 26.617 1.00 74.88 216 ARG A CA 1
ATOM 1577 C C . ARG A 1 216 ? -7.883 -1.604 26.059 1.00 74.88 216 ARG A C 1
ATOM 1579 O O . ARG A 1 216 ? -7.684 -0.979 25.032 1.00 74.88 216 ARG A O 1
ATOM 1586 N N . ALA A 1 217 ? -6.930 -2.302 26.679 1.00 73.00 217 ALA A N 1
ATOM 1587 C CA . ALA A 1 217 ? -5.551 -2.370 26.204 1.00 73.00 217 ALA A CA 1
ATOM 1588 C C . ALA A 1 217 ? -5.434 -2.910 24.767 1.00 73.00 217 ALA A C 1
ATOM 1590 O O . ALA A 1 217 ? -4.703 -2.341 23.967 1.00 73.00 217 ALA A O 1
ATOM 1591 N N . VAL A 1 218 ? -6.184 -3.961 24.415 1.00 73.12 218 VAL A N 1
ATOM 1592 C CA . VAL A 1 218 ? -6.152 -4.556 23.067 1.00 73.12 218 VAL A CA 1
ATOM 1593 C C . VAL A 1 218 ? -6.712 -3.582 22.036 1.00 73.12 218 VAL A C 1
ATOM 1595 O O . VAL A 1 218 ? -6.101 -3.396 20.989 1.00 73.12 218 VAL A O 1
ATOM 1598 N N . VAL A 1 219 ? -7.831 -2.921 22.347 1.00 74.88 219 VAL A N 1
ATOM 1599 C CA . VAL A 1 219 ? -8.430 -1.913 21.458 1.00 74.88 219 VAL A CA 1
ATOM 1600 C C . VAL A 1 219 ? -7.484 -0.726 21.279 1.00 74.88 219 VAL A C 1
ATOM 1602 O O . VAL A 1 219 ? -7.231 -0.323 20.151 1.00 74.88 219 VAL A O 1
ATOM 1605 N N . THR A 1 220 ? -6.882 -0.216 22.357 1.00 75.31 220 THR A N 1
ATOM 1606 C CA . THR A 1 220 ? -5.932 0.905 22.284 1.00 75.31 220 THR A CA 1
ATOM 1607 C C . THR A 1 220 ? -4.674 0.554 21.487 1.00 75.31 220 THR A C 1
ATOM 1609 O O . THR A 1 220 ? -4.199 1.380 20.707 1.00 75.31 220 THR A O 1
ATOM 1612 N N . ILE A 1 221 ? -4.129 -0.656 21.656 1.00 74.06 221 ILE A N 1
ATOM 1613 C CA . ILE A 1 221 ? -2.967 -1.128 20.887 1.00 74.06 221 ILE A CA 1
ATOM 1614 C C . ILE A 1 221 ? -3.334 -1.268 19.409 1.00 74.06 221 ILE A C 1
ATOM 1616 O O . ILE A 1 221 ? -2.591 -0.784 18.558 1.00 74.06 221 ILE A O 1
ATOM 1620 N N . ALA A 1 222 ? -4.485 -1.873 19.106 1.00 74.69 222 ALA A N 1
ATOM 1621 C CA . ALA A 1 222 ? -4.985 -2.013 17.743 1.00 74.69 222 ALA A CA 1
ATOM 1622 C C . ALA A 1 222 ? -5.174 -0.640 17.077 1.00 74.69 222 ALA A C 1
ATOM 1624 O O . ALA A 1 222 ? -4.672 -0.413 15.981 1.00 74.69 222 ALA A O 1
ATOM 1625 N N . GLU A 1 223 ? -5.814 0.309 17.760 1.00 78.19 223 GLU A N 1
ATOM 1626 C CA . GLU A 1 223 ? -6.007 1.665 17.242 1.00 78.19 223 GLU A CA 1
ATOM 1627 C C . GLU A 1 223 ? -4.683 2.410 17.050 1.00 78.19 223 GLU A C 1
ATOM 1629 O O . GLU A 1 223 ? -4.504 3.084 16.041 1.00 78.19 223 GLU A O 1
ATOM 1634 N N . THR A 1 224 ? -3.733 2.270 17.977 1.00 81.44 224 THR A N 1
ATOM 1635 C CA . THR A 1 224 ? -2.426 2.943 17.884 1.00 81.44 224 THR A CA 1
ATOM 1636 C C . THR A 1 224 ? -1.575 2.363 16.755 1.00 81.44 224 THR A C 1
ATOM 1638 O O . THR A 1 224 ? -1.008 3.115 15.963 1.00 81.44 224 THR A O 1
ATOM 1641 N N . GLY A 1 225 ? -1.513 1.033 16.649 1.00 81.00 225 GLY A N 1
ATOM 1642 C CA . GLY A 1 225 ? -0.781 0.343 15.588 1.00 81.00 225 GLY A CA 1
ATOM 1643 C C . GLY A 1 225 ? -1.403 0.580 14.213 1.00 81.00 225 GLY A C 1
ATOM 1644 O O . GLY A 1 225 ? -0.692 0.923 13.270 1.00 81.00 225 GLY A O 1
ATOM 1645 N N . GLY A 1 226 ? -2.731 0.475 14.112 1.00 83.62 226 GLY A N 1
ATOM 1646 C CA . GLY A 1 226 ? -3.469 0.755 12.883 1.00 83.62 226 GLY A CA 1
ATOM 1647 C C . GLY A 1 226 ? -3.293 2.200 12.419 1.00 83.62 226 GLY A C 1
ATOM 1648 O O . GLY A 1 226 ? -3.048 2.433 11.237 1.00 83.62 226 GLY A O 1
ATOM 1649 N N . LEU A 1 227 ? -3.372 3.172 13.336 1.00 87.94 227 LEU A N 1
ATOM 1650 C CA . LEU A 1 227 ? -3.170 4.589 13.021 1.00 87.94 227 LEU A CA 1
ATOM 1651 C C . LEU A 1 227 ? -1.773 4.836 12.440 1.00 87.94 227 LEU A C 1
ATOM 1653 O O . LEU A 1 227 ? -1.657 5.491 11.408 1.00 87.94 227 LEU A O 1
ATOM 1657 N N . GLY A 1 228 ? -0.724 4.292 13.063 1.00 89.31 228 GLY A N 1
ATOM 1658 C CA . GLY A 1 228 ? 0.645 4.423 12.559 1.00 89.31 228 GLY A CA 1
ATOM 1659 C C . GLY A 1 228 ? 0.838 3.769 11.188 1.00 89.31 228 GLY A C 1
ATOM 1660 O O . GLY A 1 228 ? 1.386 4.395 10.282 1.00 89.31 228 GLY A O 1
ATOM 1661 N N . ALA A 1 229 ? 0.324 2.548 11.009 1.00 87.69 229 ALA A N 1
ATOM 1662 C CA . ALA A 1 229 ? 0.364 1.826 9.738 1.00 87.69 229 ALA A CA 1
ATOM 1663 C C . ALA A 1 229 ? -0.294 2.626 8.600 1.00 87.69 229 ALA A C 1
ATOM 1665 O O . ALA A 1 229 ? 0.325 2.855 7.560 1.00 87.69 229 ALA A O 1
ATOM 1666 N N . PHE A 1 230 ? -1.520 3.113 8.812 1.00 89.94 230 PHE A N 1
ATOM 1667 C CA . PHE A 1 230 ? -2.245 3.874 7.795 1.00 89.94 230 PHE A CA 1
ATOM 1668 C C . PHE A 1 230 ? -1.715 5.291 7.588 1.00 89.94 230 PHE A C 1
ATOM 1670 O O . PHE A 1 230 ? -1.806 5.796 6.470 1.00 89.94 230 PHE A O 1
ATOM 1677 N N . ALA A 1 231 ? -1.127 5.922 8.607 1.00 93.31 231 ALA A N 1
ATOM 1678 C CA . ALA A 1 231 ? -0.465 7.213 8.443 1.00 93.31 231 ALA A CA 1
ATOM 1679 C C . ALA A 1 231 ? 0.702 7.098 7.458 1.00 93.31 231 ALA A C 1
ATOM 1681 O O . ALA A 1 231 ? 0.786 7.858 6.494 1.00 93.31 231 ALA A O 1
ATOM 1682 N N . VAL A 1 232 ? 1.557 6.092 7.651 1.00 92.38 232 VAL A N 1
ATOM 1683 C CA . VAL A 1 232 ? 2.689 5.836 6.756 1.00 92.38 232 VAL A CA 1
ATOM 1684 C C . VAL A 1 232 ? 2.213 5.393 5.373 1.00 92.38 232 VAL A C 1
ATOM 1686 O O . VAL A 1 232 ? 2.696 5.915 4.371 1.00 92.38 232 VAL A O 1
ATOM 1689 N N . ALA A 1 233 ? 1.222 4.499 5.286 1.00 90.44 233 ALA A N 1
ATOM 1690 C CA . ALA A 1 233 ? 0.657 4.080 4.002 1.00 90.44 233 ALA A CA 1
ATOM 1691 C C . ALA A 1 233 ? 0.042 5.257 3.220 1.00 90.44 233 ALA A C 1
ATOM 1693 O O . ALA A 1 233 ? 0.176 5.326 1.999 1.00 90.44 233 ALA A O 1
ATOM 1694 N N . GLY A 1 234 ? -0.611 6.196 3.912 1.00 91.62 234 GLY A N 1
ATOM 1695 C CA . GLY A 1 234 ? -1.128 7.435 3.334 1.00 91.62 234 GLY A CA 1
ATOM 1696 C C . GLY A 1 234 ? -0.017 8.356 2.830 1.00 91.62 234 GLY A C 1
ATOM 1697 O O . GLY A 1 234 ? -0.069 8.803 1.685 1.00 91.62 234 GLY A O 1
ATOM 1698 N N . ALA A 1 235 ? 1.014 8.587 3.648 1.00 94.19 235 ALA A N 1
ATOM 1699 C CA . ALA A 1 235 ? 2.164 9.408 3.271 1.00 94.19 235 ALA A CA 1
ATOM 1700 C C . ALA A 1 235 ? 2.900 8.839 2.052 1.00 94.19 235 ALA A C 1
ATOM 1702 O O . ALA A 1 235 ? 3.148 9.561 1.090 1.00 94.19 235 ALA A O 1
ATOM 1703 N N . LEU A 1 236 ? 3.187 7.535 2.051 1.00 91.00 236 LEU A N 1
ATOM 1704 C CA . LEU A 1 236 ? 3.842 6.865 0.929 1.00 91.00 236 LEU A CA 1
ATOM 1705 C C . LEU A 1 236 ? 2.985 6.903 -0.335 1.00 91.00 236 LEU A C 1
ATOM 1707 O O . LEU A 1 236 ? 3.523 7.079 -1.422 1.00 91.00 236 LEU A O 1
ATOM 1711 N N . ALA A 1 237 ? 1.660 6.771 -0.223 1.00 88.00 237 ALA A N 1
ATOM 1712 C CA . ALA A 1 237 ? 0.782 6.894 -1.382 1.00 88.00 237 ALA A CA 1
ATOM 1713 C C . ALA A 1 237 ? 0.849 8.295 -2.011 1.00 88.00 237 ALA A C 1
ATOM 1715 O O . ALA A 1 237 ? 0.900 8.389 -3.236 1.00 88.00 237 ALA A O 1
ATOM 1716 N N . ALA A 1 238 ? 0.898 9.354 -1.196 1.00 91.38 238 ALA A N 1
ATOM 1717 C CA . ALA A 1 238 ? 1.088 10.725 -1.670 1.00 91.38 238 ALA A CA 1
ATOM 1718 C C . ALA A 1 238 ? 2.462 10.915 -2.329 1.00 91.38 238 ALA A C 1
ATOM 1720 O O . ALA A 1 238 ? 2.532 11.340 -3.480 1.00 91.38 238 ALA A O 1
ATOM 1721 N N . ILE A 1 239 ? 3.541 10.519 -1.644 1.00 89.38 239 ILE A N 1
ATOM 1722 C CA . ILE A 1 239 ? 4.920 10.633 -2.149 1.00 89.38 239 ILE A CA 1
ATOM 1723 C C . ILE A 1 239 ? 5.068 9.914 -3.495 1.00 89.38 239 ILE A C 1
ATOM 1725 O O . ILE A 1 239 ? 5.555 10.486 -4.465 1.00 89.38 239 ILE A O 1
ATOM 1729 N N . ASN A 1 240 ? 4.567 8.679 -3.585 1.00 85.94 240 ASN A N 1
ATOM 1730 C CA . ASN A 1 240 ? 4.616 7.878 -4.810 1.00 85.94 240 ASN A CA 1
ATOM 1731 C C . ASN A 1 240 ? 3.725 8.433 -5.935 1.00 85.94 240 ASN A C 1
ATOM 1733 O O . ASN A 1 240 ? 3.875 8.018 -7.080 1.00 85.94 240 ASN A O 1
ATOM 1737 N N . SER A 1 241 ? 2.792 9.335 -5.619 1.00 82.94 241 SER A N 1
ATOM 1738 C CA . SER A 1 241 ? 1.978 10.051 -6.611 1.00 82.94 241 SER A CA 1
ATOM 1739 C C . SER A 1 241 ? 2.618 11.382 -7.035 1.00 82.94 241 SER A C 1
ATOM 1741 O O . SER A 1 241 ? 2.027 12.118 -7.817 1.00 82.94 241 SER A O 1
ATOM 1743 N N . GLY A 1 242 ? 3.830 11.689 -6.552 1.00 85.12 242 GLY A N 1
ATOM 1744 C CA . GLY A 1 242 ? 4.558 12.923 -6.856 1.00 85.12 242 GLY A CA 1
ATOM 1745 C C . GLY A 1 242 ? 4.158 14.122 -5.993 1.00 85.12 242 GLY A C 1
ATOM 1746 O O . GLY A 1 242 ? 4.557 15.245 -6.294 1.00 85.12 242 GLY A O 1
ATOM 1747 N N . GLU A 1 243 ? 3.382 13.906 -4.929 1.00 87.44 243 GLU A N 1
ATOM 1748 C CA . GLU A 1 243 ? 2.949 14.977 -4.034 1.00 87.44 243 GLU A CA 1
ATOM 1749 C C . GLU A 1 243 ? 4.061 15.409 -3.067 1.00 87.44 243 GLU A C 1
ATOM 1751 O O . GLU A 1 243 ? 4.867 14.605 -2.591 1.00 87.44 243 GLU A O 1
ATOM 1756 N N . GLY A 1 244 ? 4.077 16.701 -2.732 1.00 90.81 244 GLY A N 1
ATOM 1757 C CA . GLY A 1 244 ? 5.036 17.275 -1.786 1.00 90.81 244 GLY A CA 1
ATOM 1758 C C . GLY A 1 244 ? 4.726 16.972 -0.313 1.00 90.81 244 GLY A C 1
ATOM 1759 O O . GLY A 1 244 ? 3.838 16.190 0.033 1.00 90.81 244 GLY A O 1
ATOM 1760 N N . TRP A 1 245 ? 5.429 17.666 0.590 1.00 94.94 245 TRP A N 1
ATOM 1761 C CA . TRP A 1 245 ? 5.279 17.505 2.045 1.00 94.94 245 TRP A CA 1
ATOM 1762 C C . TRP A 1 245 ? 3.838 17.719 2.539 1.00 94.94 245 TRP A C 1
ATOM 1764 O O . TRP A 1 245 ? 3.395 17.054 3.476 1.00 94.94 245 TRP A O 1
ATOM 1774 N N . SER A 1 246 ? 3.092 18.630 1.904 1.00 95.69 246 SER A N 1
ATOM 1775 C CA . SER A 1 246 ? 1.697 18.929 2.238 1.00 95.69 246 SER A CA 1
ATOM 1776 C C . SER A 1 246 ? 0.773 17.759 1.903 1.00 95.69 246 SER A C 1
ATOM 1778 O O . SER A 1 246 ? -0.080 17.405 2.718 1.00 95.69 246 SER A O 1
ATOM 1780 N N . GLY A 1 247 ? 0.975 17.119 0.748 1.00 92.94 247 GLY A N 1
ATOM 1781 C CA . GLY A 1 247 ? 0.248 15.915 0.357 1.00 92.94 247 GLY A CA 1
ATOM 1782 C C . GLY A 1 247 ? 0.558 14.748 1.289 1.00 92.94 247 GLY A C 1
ATOM 1783 O O . GLY A 1 247 ? -0.364 14.104 1.782 1.00 92.94 247 GLY A O 1
ATOM 1784 N N . ALA A 1 248 ? 1.832 14.530 1.628 1.00 94.62 248 ALA A N 1
ATOM 1785 C CA . ALA A 1 248 ? 2.224 13.490 2.583 1.00 94.62 248 ALA A CA 1
ATOM 1786 C C . ALA A 1 248 ? 1.584 13.689 3.970 1.00 94.62 248 ALA A C 1
ATOM 1788 O O . ALA A 1 248 ? 1.050 12.739 4.546 1.00 94.62 248 ALA A O 1
ATOM 1789 N N . LEU A 1 249 ? 1.576 14.926 4.480 1.00 96.56 249 LEU A N 1
ATOM 1790 C CA . LEU A 1 249 ? 0.934 15.291 5.746 1.00 96.56 249 LEU A CA 1
ATOM 1791 C C . LEU A 1 249 ? -0.581 15.039 5.716 1.00 96.56 249 LEU A C 1
ATOM 1793 O O . LEU A 1 249 ? -1.114 14.360 6.597 1.00 96.56 249 LEU A O 1
ATOM 1797 N N . LEU A 1 250 ? -1.280 15.584 4.714 1.00 95.38 250 LEU A N 1
ATOM 1798 C CA . LEU A 1 250 ? -2.736 15.465 4.610 1.00 95.38 250 LEU A CA 1
ATOM 1799 C C . LEU A 1 250 ? -3.160 14.013 4.401 1.00 95.38 250 LEU A C 1
ATOM 1801 O O . LEU A 1 250 ? -4.070 13.537 5.083 1.00 95.38 250 LEU A O 1
ATOM 1805 N N . MET A 1 251 ? -2.473 13.286 3.519 1.00 95.25 251 MET A N 1
ATOM 1806 C CA . MET A 1 251 ? -2.801 11.893 3.249 1.00 95.25 251 MET A CA 1
ATOM 1807 C C . MET A 1 251 ? -2.520 10.986 4.437 1.00 95.25 251 MET A C 1
ATOM 1809 O O . MET A 1 251 ? -3.312 10.076 4.682 1.00 95.25 251 MET A O 1
ATOM 1813 N N . ALA A 1 252 ? -1.471 11.243 5.220 1.00 95.31 252 ALA A N 1
ATOM 1814 C CA . ALA A 1 252 ? -1.243 10.508 6.459 1.00 95.31 252 ALA A CA 1
ATOM 1815 C C . ALA A 1 252 ? -2.412 10.678 7.439 1.00 95.31 252 ALA A C 1
ATOM 1817 O O . ALA A 1 252 ? -2.948 9.691 7.946 1.00 95.31 252 ALA A O 1
ATOM 1818 N N . ILE A 1 253 ? -2.860 11.918 7.661 1.00 94.62 253 ILE A N 1
ATOM 1819 C CA . ILE A 1 253 ? -3.968 12.219 8.578 1.00 94.62 253 ILE A CA 1
ATOM 1820 C C . ILE A 1 253 ? -5.271 11.589 8.082 1.00 94.62 253 ILE A C 1
ATOM 1822 O O . ILE A 1 253 ? -5.941 10.883 8.840 1.00 94.62 253 ILE A O 1
ATOM 1826 N N . LEU A 1 254 ? -5.633 11.828 6.821 1.00 93.94 254 LEU A N 1
ATOM 1827 C CA . LEU A 1 254 ? -6.900 11.371 6.250 1.00 93.94 254 LEU A CA 1
ATOM 1828 C C . LEU A 1 254 ? -6.975 9.846 6.185 1.00 93.94 254 LEU A C 1
ATOM 1830 O O . LEU A 1 254 ? -7.986 9.269 6.580 1.00 93.94 254 LEU A O 1
ATOM 1834 N N . THR A 1 255 ? -5.896 9.181 5.769 1.00 93.56 255 THR A N 1
ATOM 1835 C CA . THR A 1 255 ? -5.871 7.713 5.689 1.00 93.56 255 THR A CA 1
ATOM 1836 C C . THR A 1 255 ? -5.953 7.092 7.083 1.00 93.56 255 THR A C 1
ATOM 1838 O O . THR A 1 255 ? -6.736 6.169 7.299 1.00 93.56 255 THR A O 1
ATOM 1841 N N . ALA A 1 256 ? -5.197 7.616 8.053 1.00 92.44 256 ALA A N 1
ATOM 1842 C CA . ALA A 1 256 ? -5.161 7.067 9.406 1.00 92.44 256 ALA A CA 1
ATOM 1843 C C . ALA A 1 256 ? -6.450 7.293 10.202 1.00 92.44 256 ALA A C 1
ATOM 1845 O O . ALA A 1 256 ? -6.827 6.459 11.024 1.00 92.44 256 ALA A O 1
ATOM 1846 N N . THR A 1 257 ? -7.124 8.425 9.991 1.00 91.75 257 THR A N 1
ATOM 1847 C CA . THR A 1 257 ? -8.306 8.801 10.783 1.00 91.75 257 THR A CA 1
ATOM 1848 C C . THR A 1 257 ? -9.624 8.535 10.063 1.00 91.75 257 THR A C 1
ATOM 1850 O O . THR A 1 257 ? -10.640 8.351 10.732 1.00 91.75 257 THR A O 1
ATOM 1853 N N . GLY A 1 258 ? -9.629 8.446 8.730 1.00 91.94 258 GLY A N 1
ATOM 1854 C CA . GLY A 1 258 ? -10.846 8.358 7.922 1.00 91.94 258 GLY A CA 1
ATOM 1855 C C . GLY A 1 258 ? -11.742 7.173 8.283 1.00 91.94 258 GLY A C 1
ATOM 1856 O O . GLY A 1 258 ? -12.949 7.342 8.446 1.00 91.94 258 GLY A O 1
ATOM 1857 N N . GLY A 1 259 ? -11.159 5.991 8.502 1.00 90.62 259 GLY A N 1
ATOM 1858 C CA . GLY A 1 259 ? -11.910 4.809 8.942 1.00 90.62 259 GLY A CA 1
ATOM 1859 C C . GLY A 1 259 ? -12.615 5.022 10.286 1.00 90.62 259 GLY A C 1
ATOM 1860 O O . GLY A 1 259 ? -13.807 4.748 10.420 1.00 90.62 259 GLY A O 1
ATOM 1861 N N . GLY A 1 260 ? -11.905 5.594 11.263 1.00 89.75 260 GLY A N 1
ATOM 1862 C CA . GLY A 1 260 ? -12.456 5.934 12.578 1.00 89.75 260 GLY A CA 1
ATOM 1863 C C . GLY A 1 260 ? -13.510 7.044 12.529 1.00 89.75 260 GLY A C 1
ATOM 1864 O O . GLY A 1 260 ? -14.482 6.991 13.276 1.00 89.75 260 GLY A O 1
ATOM 1865 N N . VAL A 1 261 ? -13.370 8.017 11.624 1.00 92.00 261 VAL A N 1
ATOM 1866 C CA . VAL A 1 261 ? -14.388 9.057 11.407 1.00 92.00 261 VAL A CA 1
ATOM 1867 C C . VAL A 1 261 ? -15.684 8.444 10.891 1.00 92.00 261 VAL A C 1
ATOM 1869 O O . VAL A 1 261 ? -16.736 8.700 11.473 1.00 92.00 261 VAL A O 1
ATOM 1872 N N . ILE A 1 262 ? -15.626 7.608 9.846 1.00 93.50 262 ILE A N 1
ATOM 1873 C CA . ILE A 1 262 ? -16.833 6.956 9.316 1.00 93.50 262 ILE A CA 1
ATOM 1874 C C . ILE A 1 262 ? -17.467 6.066 10.388 1.00 93.50 262 ILE A C 1
ATOM 1876 O O . ILE A 1 262 ? -18.677 6.132 10.596 1.00 93.50 262 ILE A O 1
ATOM 1880 N N . ARG A 1 263 ? -16.651 5.286 11.108 1.00 92.88 263 ARG A N 1
ATOM 1881 C CA . ARG A 1 263 ? -17.085 4.474 12.251 1.00 92.88 263 ARG A CA 1
ATOM 1882 C C . ARG A 1 263 ? -17.862 5.313 13.259 1.00 92.88 263 ARG A C 1
ATOM 1884 O O . ARG A 1 263 ? -18.969 4.954 13.637 1.00 92.88 263 ARG A O 1
ATOM 1891 N N . ASP A 1 264 ? -17.295 6.424 13.707 1.00 91.75 264 ASP A N 1
ATOM 1892 C CA . ASP A 1 264 ? -17.912 7.225 14.759 1.00 91.75 264 ASP A CA 1
ATOM 1893 C C . ASP A 1 264 ? -19.220 7.866 14.279 1.00 91.75 264 ASP A C 1
ATOM 1895 O O . ASP A 1 264 ? -20.194 7.859 15.027 1.00 91.75 264 ASP A O 1
ATOM 1899 N N . LEU A 1 265 ? -19.288 8.312 13.021 1.00 93.75 265 LEU A N 1
ATOM 1900 C CA . LEU A 1 265 ? -20.518 8.842 12.423 1.00 93.75 265 LEU A CA 1
ATOM 1901 C C . LEU A 1 265 ? -21.612 7.773 12.284 1.00 93.75 265 LEU A C 1
ATOM 1903 O O . LEU A 1 265 ? -22.755 8.025 12.659 1.00 93.75 265 LEU A O 1
ATOM 1907 N N . LEU A 1 266 ? -21.275 6.570 11.805 1.00 92.94 266 LEU A N 1
ATOM 1908 C CA . LEU A 1 266 ? -22.218 5.443 11.718 1.00 92.94 266 LEU A CA 1
ATOM 1909 C C . LEU A 1 266 ? -22.675 4.968 13.101 1.00 92.94 266 LEU A C 1
ATOM 1911 O O . LEU A 1 266 ? -23.812 4.535 13.274 1.00 92.94 266 LEU A O 1
ATOM 1915 N N . ALA A 1 267 ? -21.795 5.074 14.095 1.00 90.69 267 ALA A N 1
ATOM 1916 C CA . ALA A 1 267 ? -22.112 4.822 15.488 1.00 90.69 267 ALA A CA 1
ATOM 1917 C C . A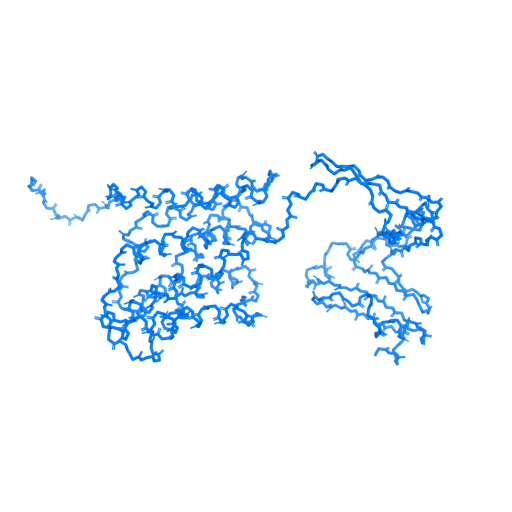LA A 1 267 ? -22.719 6.044 16.182 1.00 90.69 267 ALA A C 1
ATOM 1919 O O . ALA A 1 267 ? -22.771 6.016 17.407 1.00 90.69 267 ALA A O 1
ATOM 1920 N N . ASP A 1 268 ? -23.137 7.103 15.479 1.00 91.50 268 ASP A N 1
ATOM 1921 C CA . ASP A 1 268 ? -23.790 8.288 16.055 1.00 91.50 268 ASP A CA 1
ATOM 1922 C C . ASP A 1 268 ? -23.002 8.890 17.248 1.00 91.50 268 ASP A C 1
ATOM 1924 O O . ASP A 1 268 ? -23.508 9.137 18.346 1.00 91.50 268 ASP A O 1
ATOM 1928 N N . ARG A 1 269 ? -21.682 9.019 17.083 1.00 86.50 269 ARG A N 1
ATOM 1929 C CA . ARG A 1 269 ? -20.755 9.649 18.034 1.00 86.50 269 ARG A CA 1
ATOM 1930 C C . ARG A 1 269 ? -19.999 10.776 17.349 1.00 86.50 269 ARG A C 1
ATOM 1932 O O . ARG A 1 269 ? -19.724 10.735 16.155 1.00 86.50 269 ARG A O 1
ATOM 1939 N N . VAL A 1 270 ? -19.589 11.765 18.140 1.00 86.00 270 VAL A N 1
ATOM 1940 C CA . VAL A 1 270 ? -18.634 12.773 17.670 1.00 86.00 270 VAL A CA 1
ATOM 1941 C C . VAL A 1 270 ? -17.295 12.076 17.392 1.00 86.00 270 VAL A C 1
ATOM 1943 O O . VAL A 1 270 ? -16.772 11.438 18.311 1.00 86.00 270 VAL A O 1
ATOM 1946 N N . PRO A 1 271 ? -16.723 12.202 16.178 1.00 84.06 271 PRO A N 1
ATOM 1947 C CA . PRO A 1 271 ? -15.476 11.539 15.826 1.00 84.06 271 PRO A CA 1
ATOM 1948 C C . PRO A 1 271 ? -14.333 11.803 16.805 1.00 84.06 271 PRO A C 1
ATOM 1950 O O . PRO A 1 271 ? -14.097 12.948 17.211 1.00 84.06 271 PRO A O 1
ATOM 1953 N N . LEU A 1 272 ? -13.582 10.750 17.140 1.00 77.25 272 LEU A N 1
ATOM 1954 C CA . LEU A 1 272 ? -12.449 10.807 18.070 1.00 77.25 272 LEU A CA 1
ATOM 1955 C C . LEU A 1 272 ? -11.392 11.828 17.643 1.00 77.25 272 LEU A C 1
ATOM 1957 O O . LEU A 1 272 ? -10.806 12.500 18.486 1.00 77.25 272 LEU A O 1
ATOM 1961 N N . VAL A 1 273 ? -11.189 11.993 16.337 1.00 81.69 273 VAL A N 1
ATOM 1962 C CA . VAL A 1 273 ? -10.227 12.953 15.778 1.00 81.69 273 VAL A CA 1
ATOM 1963 C C . VAL A 1 273 ? -10.535 14.411 16.154 1.00 81.69 273 VAL A C 1
ATOM 1965 O O . VAL A 1 273 ? -9.614 15.214 16.248 1.00 81.69 273 VAL A O 1
ATOM 1968 N N . LEU A 1 274 ? -11.801 14.752 16.426 1.00 80.25 274 LEU A N 1
ATOM 1969 C CA . LEU A 1 274 ? -12.222 16.120 16.757 1.00 80.25 274 LEU A CA 1
ATOM 1970 C C . LEU A 1 274 ? -12.061 16.474 18.242 1.00 80.25 274 LEU A C 1
ATOM 1972 O O . LEU A 1 274 ? -12.215 17.636 18.606 1.00 80.25 274 LEU A O 1
ATOM 1976 N N . HIS A 1 275 ? -11.797 15.494 19.110 1.00 70.94 275 HIS A N 1
ATOM 1977 C CA . HIS A 1 275 ? -11.686 15.722 20.557 1.00 70.94 275 HIS A CA 1
ATOM 1978 C C . HIS A 1 275 ? -10.494 15.023 21.232 1.00 70.94 275 HIS A C 1
ATOM 1980 O O . HIS A 1 275 ? -10.190 15.339 22.381 1.00 70.94 275 HIS A O 1
ATOM 1986 N N . SER A 1 276 ? -9.809 14.112 20.531 1.00 64.81 276 SER A N 1
ATOM 1987 C CA . SER A 1 276 ? -8.515 13.521 20.893 1.00 64.81 276 SER A CA 1
ATOM 1988 C C . SER A 1 276 ? -7.467 13.984 19.881 1.00 64.81 276 SER A C 1
ATOM 1990 O O . SER A 1 276 ? -7.136 13.297 18.911 1.00 64.81 276 SER A O 1
ATOM 1992 N N . GLU A 1 277 ? -6.958 15.190 20.106 1.00 63.97 277 GLU A N 1
ATOM 1993 C CA . GLU A 1 277 ? -6.141 15.927 19.139 1.00 63.97 277 GLU 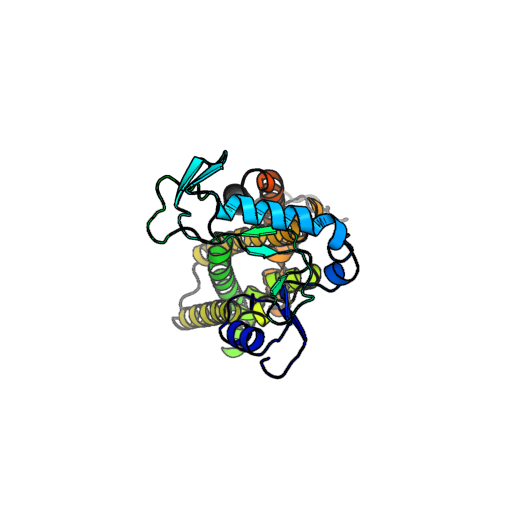A CA 1
ATOM 1994 C C . GLU A 1 277 ? -4.771 15.279 18.857 1.00 63.97 277 GLU A C 1
ATOM 1996 O O . GLU A 1 277 ? -4.132 15.536 17.833 1.00 63.97 277 GLU A O 1
ATOM 2001 N N . VAL A 1 278 ? -4.344 14.360 19.724 1.00 78.75 278 VAL A N 1
ATOM 2002 C CA . VAL A 1 278 ? -3.115 13.577 19.557 1.00 78.75 278 VAL A CA 1
ATOM 2003 C C . VAL A 1 278 ? -3.201 12.645 18.341 1.00 78.75 278 VAL A C 1
ATOM 2005 O O . VAL A 1 278 ? -2.178 12.381 17.727 1.00 78.75 278 VAL A O 1
ATOM 2008 N N . ASN A 1 279 ? -4.385 12.166 17.936 1.00 82.31 279 ASN A N 1
ATOM 2009 C CA . ASN A 1 279 ? -4.512 11.228 16.806 1.00 82.31 279 ASN A CA 1
ATOM 2010 C C . ASN A 1 279 ? -4.083 11.836 15.469 1.00 82.31 279 ASN A C 1
ATOM 2012 O O . ASN A 1 279 ? -3.217 11.290 14.787 1.00 82.31 279 ASN A O 1
ATOM 2016 N N . ALA A 1 280 ? -4.686 12.970 15.104 1.00 87.62 280 ALA A N 1
ATOM 2017 C CA . ALA A 1 280 ? -4.342 13.672 13.872 1.00 87.62 280 ALA A CA 1
ATOM 2018 C C . ALA A 1 280 ? -2.892 14.165 13.917 1.00 87.62 280 ALA A C 1
ATOM 2020 O O . ALA A 1 280 ? -2.164 14.031 12.940 1.00 87.62 280 ALA A O 1
ATOM 2021 N N . THR A 1 281 ? -2.451 14.664 15.075 1.00 89.94 281 THR A N 1
ATOM 2022 C CA . THR A 1 281 ? -1.078 15.145 15.260 1.00 89.94 281 THR A CA 1
ATOM 2023 C C . THR A 1 281 ? -0.058 14.014 15.107 1.00 89.94 281 THR A C 1
ATOM 2025 O O . THR A 1 281 ? 0.920 14.170 14.385 1.00 89.94 281 THR A O 1
ATOM 2028 N N . ALA A 1 282 ? -0.300 12.851 15.718 1.00 92.25 282 ALA A N 1
ATOM 2029 C CA . ALA A 1 282 ? 0.556 11.673 15.597 1.00 92.25 282 ALA A CA 1
ATOM 2030 C C . ALA A 1 282 ? 0.642 11.176 14.150 1.00 92.25 282 ALA A C 1
ATOM 2032 O O . ALA A 1 282 ? 1.741 10.949 13.646 1.00 92.25 282 ALA A O 1
ATOM 2033 N N . ALA A 1 283 ? -0.502 11.057 13.469 1.00 93.88 283 ALA A N 1
ATOM 2034 C CA . ALA A 1 283 ? -0.543 10.653 12.068 1.00 93.88 283 ALA A CA 1
ATOM 2035 C C . ALA A 1 283 ? 0.199 11.654 11.170 1.00 93.88 283 ALA A C 1
ATOM 2037 O O . ALA A 1 283 ? 1.008 11.253 10.337 1.00 93.88 283 ALA A O 1
ATOM 2038 N N . GLY A 1 284 ? -0.020 12.953 11.377 1.00 95.25 284 GLY A N 1
ATOM 2039 C CA . GLY A 1 284 ? 0.628 13.998 10.595 1.00 95.25 284 GLY A CA 1
ATOM 2040 C C . GLY A 1 284 ? 2.142 14.056 10.800 1.00 95.25 284 GLY A C 1
ATOM 2041 O O . GLY A 1 284 ? 2.889 14.087 9.825 1.00 95.25 284 GLY A O 1
ATOM 2042 N N . LEU A 1 285 ? 2.611 13.999 12.051 1.00 95.69 285 LEU A N 1
ATOM 2043 C CA . LEU A 1 285 ? 4.044 13.959 12.364 1.00 95.69 285 LEU A CA 1
ATOM 2044 C C . LEU A 1 285 ? 4.710 12.689 11.823 1.00 95.69 285 LEU A C 1
ATOM 2046 O O . LEU A 1 285 ? 5.806 12.770 11.273 1.00 95.69 285 LEU A O 1
ATOM 2050 N N . GLY A 1 286 ? 4.043 11.535 11.920 1.00 95.06 286 GLY A N 1
ATOM 2051 C CA . GLY A 1 286 ? 4.517 10.294 11.305 1.00 95.06 286 GLY A CA 1
ATOM 2052 C C . GLY A 1 286 ? 4.601 10.388 9.780 1.00 95.06 286 GLY A C 1
ATOM 2053 O O . GLY A 1 286 ? 5.581 9.941 9.184 1.00 95.06 286 GLY A O 1
ATOM 2054 N N . GLY A 1 287 ? 3.620 11.028 9.140 1.00 95.38 287 GLY A N 1
ATOM 2055 C CA . GLY A 1 287 ? 3.629 11.278 7.698 1.00 95.38 287 GLY A CA 1
ATOM 2056 C C . GLY A 1 287 ? 4.758 12.208 7.252 1.00 95.38 287 GLY A C 1
ATOM 2057 O O . GLY A 1 287 ? 5.455 11.905 6.287 1.00 95.38 287 GLY A O 1
ATOM 2058 N N . LEU A 1 288 ? 5.003 13.294 7.991 1.00 96.75 288 LEU A N 1
ATOM 2059 C CA . LEU A 1 288 ? 6.114 14.215 7.725 1.00 96.75 288 LEU A CA 1
ATOM 2060 C C . LEU A 1 288 ? 7.478 13.556 7.934 1.00 96.75 288 LEU A C 1
ATOM 2062 O O . LEU A 1 288 ? 8.377 13.746 7.121 1.00 96.75 288 LEU A O 1
ATOM 2066 N N . ALA A 1 289 ? 7.621 12.758 8.993 1.00 95.56 289 ALA A N 1
ATOM 2067 C CA . ALA A 1 289 ? 8.815 11.957 9.232 1.00 95.56 289 ALA A CA 1
ATOM 2068 C C . ALA A 1 289 ? 9.065 10.981 8.069 1.00 95.56 289 ALA A C 1
ATOM 2070 O O . ALA A 1 289 ? 10.186 10.888 7.572 1.00 95.56 289 ALA A O 1
ATOM 2071 N N . THR A 1 290 ? 8.009 10.314 7.588 1.00 94.19 290 THR A N 1
ATOM 2072 C CA . THR A 1 290 ? 8.084 9.439 6.407 1.00 94.19 290 THR A CA 1
ATOM 2073 C C . THR A 1 290 ? 8.563 10.217 5.182 1.00 94.19 290 THR A C 1
ATOM 2075 O O . THR A 1 290 ?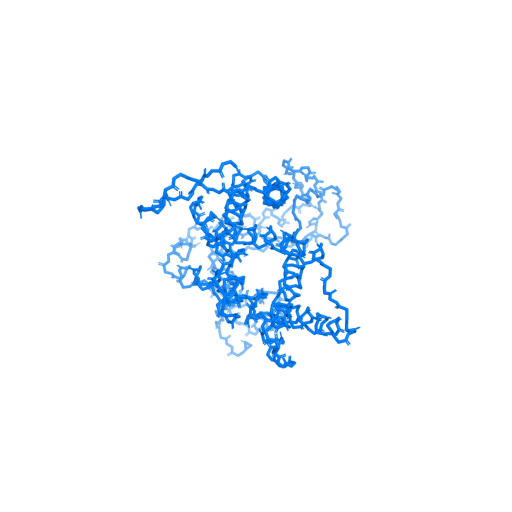 9.490 9.780 4.513 1.00 94.19 290 THR A O 1
ATOM 2078 N N . TRP A 1 291 ? 7.974 11.383 4.908 1.00 95.00 291 TRP A N 1
ATOM 2079 C CA . TRP A 1 291 ? 8.358 12.233 3.780 1.00 95.00 291 TRP A CA 1
ATOM 2080 C C . TRP A 1 291 ? 9.823 12.679 3.858 1.00 95.00 291 TRP A C 1
ATOM 2082 O O . TRP A 1 291 ? 10.563 12.519 2.895 1.00 95.00 291 TRP A O 1
ATOM 2092 N N . ALA A 1 292 ? 10.268 13.162 5.019 1.00 93.56 292 ALA A N 1
ATOM 2093 C CA . ALA A 1 292 ? 11.615 13.703 5.194 1.00 93.56 292 ALA A CA 1
ATOM 2094 C C . ALA A 1 292 ? 12.730 12.656 5.027 1.00 93.56 292 ALA A C 1
ATOM 2096 O O . ALA A 1 292 ? 13.837 12.997 4.622 1.00 93.56 292 ALA A O 1
ATOM 2097 N N . ALA A 1 293 ? 12.456 11.392 5.356 1.00 90.75 293 ALA A N 1
ATOM 2098 C CA . ALA A 1 293 ? 13.427 10.304 5.248 1.00 90.75 293 ALA A CA 1
ATOM 2099 C C . ALA A 1 293 ? 13.293 9.487 3.951 1.00 90.75 293 ALA A C 1
ATOM 2101 O O . ALA A 1 293 ? 14.092 8.573 3.728 1.00 90.75 293 ALA A O 1
ATOM 2102 N N . TYR A 1 294 ? 12.296 9.787 3.110 1.00 86.88 294 TYR A N 1
ATOM 2103 C CA . TYR A 1 294 ? 11.961 8.973 1.941 1.00 86.88 294 TYR A CA 1
ATOM 2104 C C . TYR A 1 294 ? 13.114 8.886 0.936 1.00 86.88 294 TYR A C 1
ATOM 2106 O O . TYR A 1 294 ? 13.455 7.785 0.509 1.00 86.88 294 TYR A O 1
ATOM 2114 N N . ASP A 1 295 ? 13.763 10.017 0.643 1.00 83.00 295 ASP A N 1
ATOM 2115 C CA . ASP A 1 295 ? 14.871 10.100 -0.322 1.00 83.00 295 ASP A CA 1
ATOM 2116 C C . ASP A 1 295 ? 16.150 9.385 0.149 1.00 83.00 295 ASP A C 1
ATOM 2118 O O . ASP A 1 295 ? 17.047 9.128 -0.649 1.00 83.00 295 ASP A O 1
ATOM 2122 N N . ILE A 1 296 ? 16.249 9.056 1.444 1.00 82.44 296 ILE A N 1
ATOM 2123 C CA . ILE A 1 296 ? 17.384 8.310 2.007 1.00 82.44 296 ILE A CA 1
ATOM 2124 C C . ILE A 1 296 ? 17.144 6.806 1.853 1.00 82.44 296 ILE A C 1
ATOM 2126 O O . ILE A 1 296 ? 18.002 6.075 1.366 1.00 82.44 296 ILE A O 1
ATOM 2130 N N . SER A 1 297 ? 15.989 6.328 2.321 1.00 80.94 297 SER A N 1
ATOM 2131 C CA . SER A 1 297 ? 15.574 4.929 2.212 1.00 80.94 297 SER A CA 1
ATOM 2132 C C . SER A 1 297 ? 14.088 4.811 2.529 1.00 80.94 297 SER A C 1
ATOM 2134 O O . SER A 1 297 ? 13.642 5.166 3.622 1.00 80.94 297 SER A O 1
ATOM 2136 N N . SER A 1 298 ? 13.321 4.220 1.614 1.00 77.00 298 SER A N 1
ATOM 2137 C CA . SER A 1 298 ? 11.882 3.986 1.795 1.00 77.00 298 SER A CA 1
ATOM 2138 C C . SER A 1 298 ? 11.569 3.089 3.005 1.00 77.00 298 SER A C 1
ATOM 2140 O O . SER A 1 298 ? 10.584 3.310 3.719 1.00 77.00 298 SER A O 1
ATOM 2142 N N . GLY A 1 299 ? 12.427 2.103 3.285 1.00 79.94 299 GLY A N 1
ATOM 2143 C CA . GLY A 1 299 ? 12.313 1.226 4.450 1.00 79.94 299 GLY A CA 1
ATOM 2144 C C . GLY A 1 299 ? 12.566 1.969 5.762 1.00 79.94 299 GLY A C 1
ATOM 2145 O O . GLY A 1 299 ? 11.755 1.886 6.688 1.00 79.94 299 GLY A O 1
ATOM 2146 N N . ALA A 1 300 ? 13.647 2.754 5.822 1.00 81.44 300 ALA A N 1
ATOM 2147 C CA . ALA A 1 300 ? 13.960 3.576 6.991 1.00 81.44 300 ALA A CA 1
ATOM 2148 C C . ALA A 1 300 ? 12.881 4.641 7.238 1.00 81.44 300 ALA A C 1
ATOM 2150 O O . ALA A 1 300 ? 12.453 4.821 8.376 1.00 81.44 300 ALA A O 1
ATOM 2151 N N . ALA A 1 301 ? 12.378 5.279 6.178 1.00 87.56 301 ALA A N 1
ATOM 2152 C CA . ALA A 1 301 ? 11.275 6.232 6.237 1.00 87.56 301 ALA A CA 1
ATOM 2153 C C . ALA A 1 301 ? 10.002 5.616 6.823 1.00 87.56 301 ALA A C 1
ATOM 2155 O O . ALA A 1 301 ? 9.350 6.221 7.674 1.00 87.56 301 ALA A O 1
ATOM 2156 N N . THR A 1 302 ? 9.682 4.386 6.417 1.00 87.44 302 THR A N 1
ATOM 2157 C CA . THR A 1 302 ? 8.521 3.646 6.925 1.00 87.44 302 THR A CA 1
ATOM 2158 C C . THR A 1 302 ? 8.644 3.367 8.423 1.00 87.44 302 THR A C 1
ATOM 216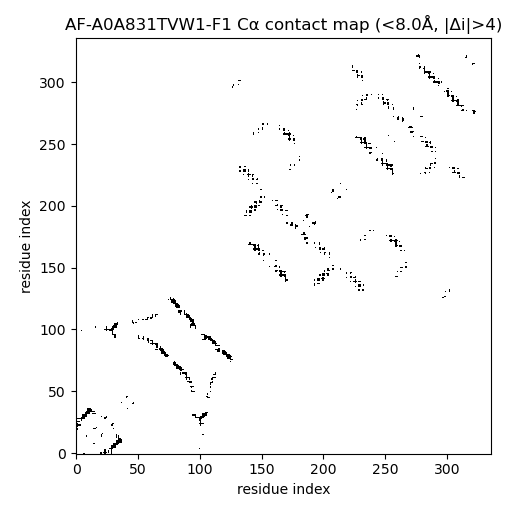0 O O . THR A 1 302 ? 7.707 3.620 9.182 1.00 87.44 302 THR A O 1
ATOM 2163 N N . LEU A 1 303 ? 9.808 2.881 8.867 1.00 87.88 303 LEU A N 1
ATOM 2164 C CA . LEU A 1 303 ? 10.076 2.603 10.281 1.00 87.88 303 LEU A CA 1
ATOM 2165 C C . LEU A 1 303 ? 10.089 3.878 11.124 1.00 87.88 303 LEU A C 1
ATOM 2167 O O . LEU A 1 303 ? 9.518 3.894 12.216 1.00 87.88 303 LEU A O 1
ATOM 2171 N N . LEU A 1 304 ? 10.704 4.947 10.616 1.00 90.31 304 LEU A N 1
ATOM 2172 C CA . LEU A 1 304 ? 10.753 6.247 11.274 1.00 90.31 304 LEU A CA 1
ATOM 2173 C C . LEU A 1 304 ? 9.340 6.818 11.433 1.00 90.31 304 LEU A C 1
ATOM 2175 O O . LEU A 1 304 ? 8.944 7.160 12.545 1.00 90.31 304 LEU A O 1
ATOM 2179 N N . GLY A 1 305 ? 8.559 6.868 10.353 1.00 92.19 305 GLY A N 1
ATOM 2180 C CA . GLY A 1 305 ? 7.191 7.375 10.374 1.00 92.19 305 GLY A CA 1
ATOM 2181 C C . GLY A 1 305 ? 6.278 6.592 11.312 1.00 92.19 305 GLY A C 1
ATOM 2182 O O . GLY A 1 305 ? 5.560 7.191 12.116 1.00 92.19 305 GLY A O 1
ATOM 2183 N N . LEU A 1 306 ? 6.361 5.258 11.274 1.00 89.88 306 LEU A N 1
ATOM 2184 C CA . LEU A 1 306 ? 5.609 4.379 12.168 1.00 89.88 306 LEU A CA 1
ATOM 2185 C C . LEU A 1 306 ? 5.998 4.617 13.631 1.00 89.88 306 LEU A C 1
ATOM 2187 O O . LEU A 1 306 ? 5.122 4.743 14.486 1.00 89.88 306 LEU A O 1
ATOM 2191 N N . SER A 1 307 ? 7.300 4.719 13.910 1.00 89.62 307 SER A N 1
ATOM 2192 C CA . SER A 1 307 ? 7.822 4.966 15.257 1.00 89.62 307 SER A CA 1
ATOM 2193 C C . SER A 1 307 ? 7.378 6.325 15.784 1.00 89.62 307 SER A C 1
ATOM 2195 O O . SER A 1 307 ? 6.897 6.411 16.909 1.00 89.62 307 SER A O 1
ATOM 2197 N N . VAL A 1 308 ? 7.465 7.380 14.971 1.00 93.44 308 VAL A N 1
ATOM 2198 C CA . VAL A 1 308 ? 7.019 8.729 15.347 1.00 93.44 308 VAL A CA 1
ATOM 2199 C C . VAL A 1 308 ? 5.517 8.738 15.631 1.00 93.44 308 VAL A C 1
ATOM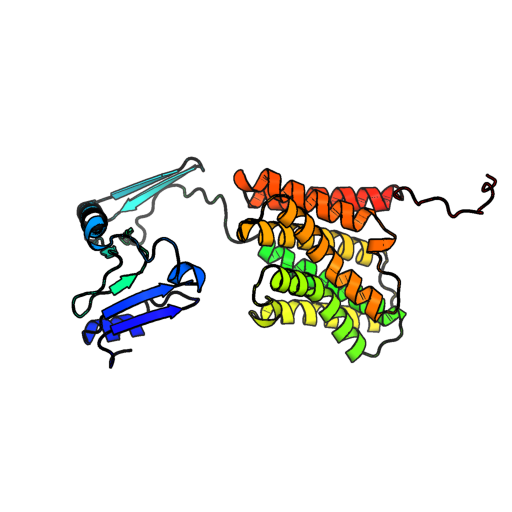 2201 O O . VAL A 1 308 ? 5.109 9.203 16.695 1.00 93.44 308 VAL A O 1
ATOM 2204 N N . ALA A 1 309 ? 4.692 8.173 14.745 1.00 92.06 309 ALA A N 1
ATOM 2205 C CA . ALA A 1 309 ? 3.248 8.104 14.962 1.00 92.06 309 ALA A CA 1
ATOM 2206 C C . ALA A 1 309 ? 2.899 7.322 16.241 1.00 92.06 309 ALA A C 1
ATOM 2208 O O . ALA A 1 309 ? 2.112 7.793 17.066 1.00 92.06 309 ALA A O 1
ATOM 2209 N N . ALA A 1 310 ? 3.513 6.153 16.442 1.00 87.06 310 ALA A N 1
ATOM 2210 C CA . ALA A 1 310 ? 3.269 5.316 17.611 1.00 87.06 310 ALA A CA 1
ATOM 2211 C C . ALA A 1 310 ? 3.720 5.991 18.915 1.00 87.06 310 ALA A C 1
ATOM 2213 O O . ALA A 1 310 ? 2.966 5.987 19.886 1.00 87.06 310 ALA A O 1
ATOM 2214 N N . LEU A 1 311 ? 4.907 6.605 18.941 1.00 89.06 311 LEU A N 1
ATOM 2215 C CA . LEU A 1 311 ? 5.449 7.276 20.126 1.00 89.06 311 LEU A CA 1
ATOM 2216 C C . LEU A 1 311 ? 4.637 8.514 20.501 1.00 89.06 311 LEU A C 1
ATOM 2218 O O . LEU A 1 311 ? 4.299 8.679 21.672 1.00 89.06 311 LEU A O 1
ATOM 2222 N N . VAL A 1 312 ? 4.272 9.355 19.529 1.00 89.75 312 VAL A N 1
ATOM 2223 C CA . VAL A 1 312 ? 3.438 10.540 19.785 1.00 89.75 312 VAL A CA 1
ATOM 2224 C C . VAL A 1 312 ? 2.067 10.116 20.311 1.00 89.75 312 VAL A C 1
ATOM 2226 O O . VAL A 1 312 ? 1.571 10.690 21.283 1.00 89.75 312 VAL A O 1
ATOM 2229 N N . ARG A 1 313 ? 1.466 9.071 19.727 1.00 86.38 313 ARG A N 1
ATOM 2230 C CA . ARG A 1 313 ? 0.182 8.544 20.199 1.00 86.38 313 ARG A CA 1
ATOM 2231 C C . ARG A 1 313 ? 0.291 7.946 21.602 1.00 86.38 313 ARG A C 1
ATOM 2233 O O . ARG A 1 313 ? -0.542 8.264 22.449 1.00 86.38 313 ARG A O 1
ATOM 2240 N N . ALA A 1 314 ? 1.308 7.127 21.859 1.00 82.06 314 ALA A N 1
ATOM 2241 C CA . ALA A 1 314 ? 1.546 6.517 23.163 1.00 82.06 314 ALA A CA 1
ATOM 2242 C C . ALA A 1 314 ? 1.800 7.574 24.246 1.00 82.06 314 ALA A C 1
ATOM 2244 O O . ALA A 1 314 ? 1.207 7.491 25.318 1.00 82.06 314 ALA A O 1
ATOM 2245 N N . ALA A 1 315 ? 2.602 8.601 23.950 1.00 84.56 315 ALA A N 1
ATOM 2246 C CA . ALA A 1 315 ? 2.829 9.727 24.850 1.00 84.56 315 ALA A CA 1
ATOM 2247 C C . ALA A 1 315 ? 1.522 10.471 25.153 1.00 84.56 315 ALA A C 1
ATOM 2249 O O . ALA A 1 315 ? 1.224 10.743 26.313 1.00 84.56 315 ALA A O 1
ATOM 2250 N N . GLY A 1 316 ? 0.695 10.739 24.140 1.00 81.94 316 GLY A N 1
ATOM 2251 C CA . GLY A 1 316 ? -0.588 11.397 24.370 1.00 81.94 316 GLY A CA 1
ATOM 2252 C C . GLY A 1 316 ? -1.559 10.591 25.227 1.00 81.94 316 GLY A C 1
ATOM 2253 O O . GLY A 1 316 ? -2.274 11.180 26.031 1.00 81.94 316 GLY A O 1
ATOM 2254 N N . VAL A 1 317 ? -1.550 9.260 25.110 1.00 77.12 317 VAL A N 1
ATOM 2255 C CA . VAL A 1 317 ? -2.342 8.371 25.977 1.00 77.12 317 VAL A CA 1
ATOM 2256 C C . VAL A 1 317 ? -1.757 8.297 27.392 1.00 77.12 317 VAL A C 1
ATOM 2258 O O . VAL A 1 317 ? -2.513 8.297 28.357 1.00 77.12 317 VAL A O 1
ATOM 2261 N N . ALA A 1 318 ? -0.430 8.239 27.533 1.00 77.50 318 ALA A N 1
ATOM 2262 C CA . ALA A 1 318 ? 0.239 8.096 28.826 1.00 77.50 318 ALA A CA 1
ATOM 2263 C C . ALA A 1 318 ? 0.181 9.370 29.685 1.00 77.50 318 ALA A C 1
ATOM 2265 O O . ALA A 1 318 ? 0.036 9.276 30.902 1.00 77.50 318 ALA A O 1
ATOM 2266 N N . PHE A 1 319 ? 0.288 10.546 29.063 1.00 75.75 319 PHE A N 1
ATOM 2267 C CA . PHE A 1 319 ? 0.314 11.840 29.755 1.00 75.75 319 PHE A CA 1
ATOM 2268 C C . PHE A 1 319 ? -1.013 12.609 29.682 1.00 75.75 319 PHE A C 1
ATOM 2270 O O . PHE A 1 319 ? -1.057 13.758 30.113 1.00 75.75 319 PHE A O 1
ATOM 2277 N N . ASP A 1 320 ? -2.071 12.007 29.127 1.00 72.25 320 ASP A N 1
ATOM 2278 C CA . ASP A 1 320 ? -3.394 12.631 28.965 1.00 72.25 320 ASP A CA 1
ATOM 2279 C C . ASP A 1 320 ? -3.314 14.026 28.300 1.00 72.25 320 ASP A C 1
ATOM 2281 O O . ASP A 1 320 ? -3.896 15.015 28.755 1.00 72.25 320 ASP A O 1
ATOM 2285 N N . LEU A 1 321 ? -2.516 14.127 27.225 1.00 69.06 321 LEU A N 1
ATOM 2286 C CA . LEU A 1 321 ? -2.279 15.390 26.520 1.00 69.06 321 LEU A CA 1
ATOM 2287 C C . LEU A 1 321 ? -3.535 15.849 25.770 1.00 69.06 321 LEU A C 1
ATOM 2289 O O . LEU A 1 321 ? -4.066 15.141 24.913 1.00 69.06 321 LEU A O 1
ATOM 2293 N N . HIS A 1 322 ? -3.934 17.091 26.037 1.00 69.69 322 HIS A N 1
ATOM 2294 C CA . HIS A 1 322 ? -5.025 17.794 25.369 1.00 69.69 322 HIS A CA 1
ATOM 2295 C C . HIS A 1 322 ? -4.489 19.105 24.766 1.00 69.69 322 HIS A C 1
ATOM 2297 O O . HIS A 1 322 ? -3.781 19.849 25.450 1.00 69.69 322 HIS A O 1
ATOM 2303 N N . LEU A 1 323 ? -4.813 19.411 23.508 1.00 66.38 323 LEU A N 1
ATOM 2304 C CA . LEU A 1 323 ? -4.544 20.719 22.909 1.00 66.38 323 LEU A CA 1
ATOM 2305 C C . LEU A 1 323 ? -5.462 21.803 23.516 1.00 66.38 323 LEU A C 1
ATOM 2307 O O . LEU A 1 323 ? -6.503 21.515 24.124 1.00 66.38 323 LEU A O 1
ATOM 2311 N N . PRO A 1 324 ? -5.073 23.087 23.387 1.00 67.06 324 PRO A N 1
ATOM 2312 C CA . PRO A 1 324 ? -5.813 24.193 23.974 1.00 67.06 324 PRO A CA 1
ATOM 2313 C C . PRO A 1 324 ? -7.215 24.316 23.372 1.00 67.06 324 PRO A C 1
ATOM 2315 O O . PRO A 1 324 ? -7.380 24.524 22.172 1.00 67.06 324 PRO A O 1
ATOM 2318 N N . ARG A 1 325 ? -8.241 24.282 24.226 1.00 69.50 325 ARG A N 1
ATOM 2319 C CA . ARG A 1 325 ? -9.621 24.573 23.820 1.00 69.50 325 ARG A CA 1
ATOM 2320 C C . ARG A 1 325 ? -9.894 26.075 23.913 1.00 69.50 325 ARG A C 1
ATOM 2322 O O . ARG A 1 325 ? -9.594 26.667 24.957 1.00 69.50 325 ARG A O 1
ATOM 2329 N N . PRO A 1 326 ? -10.527 26.697 22.902 1.00 70.75 326 PRO A N 1
ATOM 2330 C CA . PRO A 1 326 ? -11.041 28.053 23.041 1.00 70.75 326 PRO A CA 1
ATOM 2331 C C . PRO A 1 326 ? -11.967 28.130 24.262 1.00 70.75 326 PRO A C 1
ATOM 2333 O O . PRO A 1 326 ? -12.878 27.309 24.416 1.00 70.75 326 PRO A O 1
ATOM 2336 N N . ARG A 1 327 ? -11.736 29.096 25.161 1.00 59.38 327 ARG A N 1
ATOM 2337 C CA . ARG A 1 327 ? -12.632 29.317 26.305 1.00 59.38 327 ARG A CA 1
ATOM 2338 C C . ARG A 1 327 ? -14.016 29.678 25.772 1.00 59.38 327 ARG A C 1
ATOM 2340 O O . ARG A 1 327 ? -14.154 30.645 25.028 1.00 59.38 327 ARG A O 1
ATOM 2347 N N . ARG A 1 328 ? -15.043 28.921 26.174 1.00 60.78 328 ARG A N 1
ATOM 2348 C CA . ARG A 1 328 ? -16.436 29.306 25.914 1.00 60.78 328 ARG A CA 1
ATOM 2349 C C . ARG A 1 328 ? -16.684 30.686 26.536 1.00 60.78 328 ARG A C 1
ATOM 2351 O O . ARG A 1 328 ? -16.422 30.836 27.734 1.00 60.78 328 ARG A O 1
ATOM 2358 N N . PRO A 1 329 ? -17.202 31.670 25.781 1.00 55.41 329 PRO A N 1
ATOM 2359 C CA . PRO A 1 329 ? -17.669 32.917 26.371 1.00 55.41 329 PRO A CA 1
ATOM 2360 C C . PRO A 1 329 ? -18.720 32.592 27.449 1.00 55.41 329 PRO A C 1
ATOM 2362 O O . PRO A 1 329 ? -19.712 31.931 27.152 1.00 55.41 329 PRO A O 1
ATOM 2365 N N . GLY A 1 330 ? -18.473 32.982 28.705 1.00 64.56 330 GLY A N 1
ATOM 2366 C CA . GLY A 1 330 ? -19.423 32.825 29.820 1.00 64.56 330 GLY A CA 1
ATOM 2367 C C . GLY A 1 330 ? -19.157 31.696 30.829 1.00 64.56 330 GLY A C 1
ATOM 2368 O O . GLY A 1 330 ? -19.891 31.591 31.809 1.00 64.56 330 GLY A O 1
ATOM 2369 N N . ALA A 1 331 ? -18.116 30.872 30.668 1.00 54.47 331 ALA A N 1
ATOM 2370 C CA . ALA A 1 331 ? -17.738 29.907 31.707 1.00 54.47 331 ALA A CA 1
ATOM 2371 C C . ALA A 1 331 ? -16.886 30.598 32.790 1.00 54.47 331 ALA A C 1
ATOM 2373 O O . ALA A 1 331 ? -15.719 30.914 32.556 1.00 54.47 331 ALA A O 1
ATOM 2374 N N . GLY A 1 332 ? -17.473 30.854 33.965 1.00 57.75 332 GLY A N 1
ATOM 2375 C CA . GLY A 1 332 ? -16.751 31.367 35.137 1.00 57.75 332 GLY A CA 1
ATOM 2376 C C . GLY A 1 332 ? -15.570 30.467 35.548 1.00 57.75 332 GLY A C 1
ATOM 2377 O O . GLY A 1 332 ? -15.514 29.300 35.147 1.00 57.75 332 GLY A O 1
ATOM 2378 N N . PRO A 1 333 ? -14.603 30.986 36.327 1.00 52.22 333 PRO A N 1
ATOM 2379 C CA . PRO A 1 333 ? -13.393 30.246 36.675 1.00 52.22 333 PRO A CA 1
ATOM 2380 C C . PRO A 1 333 ? -13.738 28.936 37.400 1.00 52.22 333 PRO A C 1
ATOM 2382 O O . PRO A 1 333 ? -14.446 28.938 38.407 1.00 52.22 333 PRO A O 1
ATOM 2385 N N . ARG A 1 334 ? -13.231 27.806 36.883 1.00 51.16 334 ARG A N 1
ATOM 2386 C CA . ARG A 1 334 ? -13.278 26.514 37.583 1.00 51.16 334 ARG A CA 1
ATOM 2387 C C . ARG A 1 334 ? -12.473 26.642 38.879 1.00 51.16 334 ARG A C 1
ATOM 2389 O O . ARG A 1 334 ? -11.296 26.988 38.831 1.00 51.16 334 ARG A O 1
ATOM 2396 N N . LYS A 1 335 ? -13.117 26.394 40.022 1.00 43.25 335 LYS A N 1
ATOM 2397 C CA . LYS A 1 335 ? -12.438 26.236 41.313 1.00 43.25 335 LYS A CA 1
ATOM 2398 C C . LYS A 1 335 ? -11.660 24.916 41.310 1.00 43.25 335 LYS A C 1
ATOM 2400 O O . LYS A 1 335 ? -12.283 23.902 41.015 1.00 43.25 335 LYS A O 1
ATOM 2405 N N . GLY A 1 336 ? -10.377 25.009 41.676 1.00 49.59 336 GLY A N 1
ATOM 2406 C CA . GLY A 1 336 ? -9.534 23.978 42.307 1.00 49.59 336 GLY A CA 1
ATOM 2407 C C . GLY A 1 336 ? -9.417 22.654 41.584 1.00 49.59 336 GLY A C 1
ATOM 2408 O O . GLY A 1 336 ? -10.298 21.806 41.824 1.00 49.59 336 GLY A O 1
#

Sequence (336 aa):
MAASDVILAPTSGALYHTEAVHRALAAGARFLAMTGFTKDVLVRGGVFADFPALAPRAIRLAELLTSAREAHVVAPGGTDLRVRLDGRQGIPVTGMVREPGQRGACPDIEAFIAPLETSAEGVIGVDASASLVGVLDPVGAVAFAISGVEAGVRRNFDVFGLWVMGLVTATGGGVMRDVILDRQPLVLARPDYLLWASGGAVFAIALAWRGRPYPRAVVTIAETGGLGAFAVAGALAAINSGEGWSGALLMAILTATGGGVIRDLLADRVPLVLHSEVNATAAGLGGLATWAAYDISSGAATLLGLSVAALVRAAGVAFDLHLPRPRRPGAGPRKG